Protein AF-A0A6D1NZZ7-F1 (afdb_monomer_lite)

pLDDT: mean 73.61, std 19.75, range [27.73, 93.94]

Structure (mmCIF, N/CA/C/O backbone):
data_AF-A0A6D1NZZ7-F1
#
_entry.id   AF-A0A6D1NZZ7-F1
#
loop_
_atom_site.group_PDB
_atom_site.id
_atom_site.type_symbol
_atom_site.label_atom_id
_atom_site.label_alt_id
_atom_site.label_comp_id
_atom_site.label_asym_id
_atom_site.label_entity_id
_atom_site.label_seq_id
_atom_site.pdbx_PDB_ins_code
_atom_site.Cartn_x
_atom_site.Cartn_y
_atom_site.Cartn_z
_atom_site.occupancy
_atom_site.B_iso_or_equiv
_atom_site.auth_seq_id
_atom_site.auth_comp_id
_atom_site.auth_asym_id
_atom_site.auth_atom_id
_atom_site.pdbx_PDB_model_num
ATOM 1 N N . MET A 1 1 ? 11.205 -19.029 -28.450 1.00 70.88 1 MET A N 1
ATOM 2 C CA . MET A 1 1 ? 10.390 -18.028 -29.167 1.00 70.88 1 MET A CA 1
ATOM 3 C C . MET A 1 1 ? 11.011 -16.674 -28.876 1.00 70.88 1 MET A C 1
ATOM 5 O O . MET A 1 1 ? 11.139 -16.350 -27.703 1.00 70.88 1 MET A O 1
ATOM 9 N N . PHE A 1 2 ? 11.489 -15.968 -29.900 1.00 83.75 2 PHE A N 1
ATOM 10 C CA . PHE A 1 2 ? 12.107 -14.643 -29.768 1.00 83.75 2 PHE A CA 1
ATOM 11 C C . PHE A 1 2 ? 11.175 -13.593 -30.372 1.00 83.75 2 PHE A C 1
ATOM 13 O O . PHE A 1 2 ? 10.418 -13.896 -31.293 1.00 83.75 2 PHE A O 1
ATOM 20 N N . THR A 1 3 ? 11.223 -12.374 -29.847 1.00 88.75 3 THR A N 1
ATOM 21 C CA . THR A 1 3 ? 10.450 -11.235 -30.348 1.00 88.75 3 THR A CA 1
ATOM 22 C C . THR A 1 3 ? 11.352 -10.012 -30.299 1.00 88.75 3 THR A C 1
ATOM 24 O O . THR A 1 3 ? 11.994 -9.773 -29.278 1.00 88.75 3 THR A O 1
ATOM 27 N N . ALA A 1 4 ? 11.414 -9.268 -31.399 1.00 85.62 4 ALA A N 1
ATOM 28 C CA . ALA A 1 4 ? 12.097 -7.986 -31.482 1.00 85.62 4 ALA A CA 1
ATOM 29 C C . ALA A 1 4 ? 11.050 -6.901 -31.744 1.00 85.62 4 ALA A C 1
ATOM 31 O O . ALA A 1 4 ? 10.157 -7.092 -32.569 1.00 85.62 4 ALA A O 1
ATOM 32 N N . THR A 1 5 ? 11.154 -5.783 -31.032 1.00 88.06 5 THR A N 1
ATOM 33 C CA . THR A 1 5 ? 10.225 -4.656 -31.144 1.00 88.06 5 THR A CA 1
ATOM 34 C C . THR A 1 5 ? 11.041 -3.380 -31.290 1.00 88.06 5 THR A C 1
ATOM 36 O O . THR A 1 5 ? 11.966 -3.164 -30.509 1.00 88.06 5 THR A O 1
ATOM 39 N N . GLN A 1 6 ? 10.694 -2.537 -32.261 1.00 88.62 6 GLN A N 1
ATOM 40 C CA . GLN A 1 6 ? 11.269 -1.205 -32.436 1.00 88.62 6 GLN A CA 1
ATOM 41 C C . GLN A 1 6 ? 10.145 -0.173 -32.369 1.00 88.62 6 GLN A C 1
ATOM 43 O O . GLN A 1 6 ? 9.115 -0.326 -33.023 1.00 88.62 6 GLN A O 1
ATOM 48 N N . SER A 1 7 ? 10.357 0.871 -31.571 1.00 86.75 7 SER A N 1
ATOM 49 C CA . SER A 1 7 ? 9.460 2.022 -31.472 1.00 86.75 7 SER A CA 1
ATOM 50 C C . SER A 1 7 ? 10.151 3.225 -32.101 1.00 86.75 7 SER A C 1
ATOM 52 O O . SER A 1 7 ? 11.270 3.550 -31.716 1.00 86.75 7 SER A O 1
ATOM 54 N N . VAL A 1 8 ? 9.492 3.883 -33.055 1.00 83.81 8 VAL A N 1
ATOM 55 C CA . VAL A 1 8 ? 10.012 5.081 -33.729 1.00 83.81 8 VAL A CA 1
ATOM 56 C C . VAL A 1 8 ? 9.043 6.234 -33.500 1.00 83.81 8 VAL A C 1
ATOM 58 O O . VAL A 1 8 ? 7.838 6.096 -33.721 1.00 83.81 8 VAL A O 1
ATOM 61 N N . LEU A 1 9 ? 9.565 7.375 -33.047 1.00 83.00 9 LEU A N 1
ATOM 62 C CA . LEU A 1 9 ? 8.777 8.587 -32.857 1.00 83.00 9 LEU A CA 1
ATOM 63 C C . LEU A 1 9 ? 8.432 9.193 -34.222 1.00 83.00 9 LEU A C 1
ATOM 65 O O . LEU A 1 9 ? 9.269 9.816 -34.867 1.00 83.00 9 LEU A O 1
ATOM 69 N N . VAL A 1 10 ? 7.188 9.012 -34.664 1.00 83.94 10 VAL A N 1
ATOM 70 C CA . VAL A 1 10 ? 6.721 9.542 -35.958 1.00 83.94 10 VAL A CA 1
ATOM 71 C C . VAL A 1 10 ? 6.396 11.034 -35.857 1.00 83.94 10 VAL A C 1
ATOM 73 O O . VAL A 1 10 ? 6.684 11.804 -36.770 1.00 83.94 10 VAL A O 1
ATOM 76 N N . GLN A 1 11 ? 5.797 11.462 -34.742 1.00 85.12 11 GLN A N 1
ATOM 77 C CA . GLN A 1 11 ? 5.450 12.858 -34.477 1.00 85.12 11 GLN A CA 1
ATOM 78 C C . GLN A 1 11 ? 5.605 13.161 -32.986 1.00 85.12 11 GLN A C 1
ATOM 80 O O . GLN A 1 11 ? 5.063 12.439 -32.155 1.00 85.12 11 GLN A O 1
ATOM 85 N N . LYS A 1 12 ? 6.295 14.262 -32.656 1.00 85.12 12 LYS A N 1
ATOM 86 C CA . LYS A 1 12 ? 6.552 14.689 -31.267 1.00 85.12 12 LYS A CA 1
ATOM 87 C C . LYS A 1 12 ? 5.275 15.054 -30.490 1.00 85.12 12 LYS A C 1
ATOM 89 O O . LYS A 1 12 ? 5.218 14.893 -29.278 1.00 85.12 12 LYS A O 1
ATOM 94 N N . GLY A 1 13 ? 4.228 15.529 -31.169 1.00 88.38 13 GLY A N 1
ATOM 95 C CA . GLY A 1 13 ? 2.933 15.821 -30.543 1.00 88.38 13 GLY A CA 1
ATOM 96 C C . GLY A 1 13 ? 3.043 16.746 -29.321 1.00 88.38 13 GLY A C 1
ATOM 97 O O . GLY A 1 13 ? 3.575 17.849 -29.417 1.00 88.38 13 GLY A O 1
ATOM 98 N N . TRP A 1 14 ? 2.533 16.292 -28.172 1.00 82.38 14 TRP A N 1
ATOM 99 C CA . TRP A 1 14 ? 2.512 17.048 -26.913 1.00 82.38 14 TRP A CA 1
ATOM 100 C C . TRP A 1 14 ? 3.901 17.261 -26.290 1.00 82.38 14 TRP A C 1
ATOM 102 O O . TRP A 1 14 ? 4.057 18.184 -25.494 1.00 82.38 14 TRP A O 1
ATOM 112 N N . GLU A 1 15 ? 4.917 16.478 -26.675 1.00 79.38 15 GLU A N 1
ATOM 113 C CA . GLU A 1 15 ? 6.293 16.637 -26.176 1.00 79.38 15 GLU A CA 1
ATOM 114 C C . GLU A 1 15 ? 6.906 17.989 -26.576 1.00 79.38 15 GLU A C 1
ATOM 116 O O . GLU A 1 15 ? 7.825 18.475 -25.920 1.00 79.38 15 GLU A O 1
ATOM 121 N N . VAL A 1 16 ? 6.358 18.643 -27.609 1.00 82.94 16 VAL A N 1
ATOM 122 C CA . VAL A 1 16 ? 6.748 20.001 -28.028 1.00 82.94 16 VAL A CA 1
ATOM 123 C C . VAL A 1 16 ? 6.433 21.044 -26.949 1.00 82.94 16 VAL A C 1
ATOM 125 O O . VAL A 1 16 ? 7.121 22.053 -26.859 1.00 82.94 16 VAL A O 1
ATOM 128 N N . LEU A 1 17 ? 5.426 20.802 -26.104 1.00 80.56 17 LEU A N 1
ATOM 129 C CA . LEU A 1 17 ? 5.013 21.734 -25.048 1.00 80.56 17 LEU A CA 1
ATOM 130 C C . LEU A 1 17 ? 5.891 21.643 -23.786 1.00 80.56 17 LEU A C 1
ATOM 132 O O . LEU A 1 17 ? 5.727 22.453 -22.879 1.00 80.56 17 LEU A O 1
ATOM 136 N N . GLY A 1 18 ? 6.776 20.642 -23.696 1.00 67.31 18 GLY A N 1
ATOM 137 C CA . GLY A 1 18 ? 7.517 20.307 -22.475 1.00 67.31 18 GLY A CA 1
ATOM 138 C C . GLY A 1 18 ? 8.978 20.766 -22.420 1.00 67.31 18 GLY A C 1
ATOM 139 O O . GLY A 1 18 ? 9.631 20.490 -21.418 1.00 67.31 18 GLY A O 1
ATOM 140 N N . LYS A 1 19 ? 9.513 21.429 -23.457 1.00 58.03 19 LYS A N 1
ATOM 141 C CA . LYS A 1 19 ? 10.945 21.780 -23.552 1.00 58.03 19 LYS A CA 1
ATOM 142 C C . LYS A 1 19 ? 11.158 23.285 -23.796 1.00 58.03 19 LYS A C 1
ATOM 144 O O . LYS A 1 19 ? 11.391 23.689 -24.927 1.00 58.03 19 LYS A O 1
ATOM 149 N N . ASP A 1 20 ? 11.128 24.084 -22.725 1.00 51.47 20 ASP A N 1
ATOM 150 C CA . ASP A 1 20 ? 11.544 25.507 -22.704 1.00 51.47 20 ASP A CA 1
ATOM 151 C C . ASP A 1 20 ? 12.853 25.735 -21.907 1.00 51.47 20 ASP A C 1
ATOM 153 O O . ASP A 1 20 ? 13.186 26.853 -21.520 1.00 51.47 20 ASP A O 1
ATOM 157 N N . THR A 1 21 ? 13.635 24.683 -21.652 1.00 46.50 21 THR A N 1
ATOM 158 C CA . THR A 1 21 ? 15.012 24.813 -21.150 1.00 46.50 21 THR A CA 1
ATOM 159 C C . THR A 1 21 ? 15.994 24.487 -22.266 1.00 46.50 21 THR A C 1
ATOM 161 O O . THR A 1 21 ? 16.072 23.350 -22.725 1.00 46.50 21 THR A O 1
ATOM 164 N N . GLU A 1 22 ? 16.756 25.499 -22.688 1.00 50.25 22 GLU A N 1
ATOM 165 C CA . GLU A 1 22 ? 17.742 25.475 -23.782 1.00 50.25 22 GLU A CA 1
ATOM 166 C C . GLU A 1 22 ? 18.934 24.505 -23.576 1.00 50.25 22 GLU A C 1
ATOM 168 O O . GLU A 1 22 ? 19.873 24.514 -24.367 1.00 50.25 22 GLU A O 1
ATOM 173 N N . GLU A 1 23 ? 18.914 23.635 -22.561 1.00 47.91 23 GLU A N 1
ATOM 174 C CA . GLU A 1 23 ? 20.018 22.714 -22.244 1.00 47.91 23 GLU A CA 1
ATOM 175 C C . GLU A 1 23 ? 19.876 21.301 -22.849 1.00 47.91 23 GLU A C 1
ATOM 177 O O . GLU A 1 23 ? 20.861 20.568 -22.890 1.00 47.91 23 GLU A O 1
ATOM 182 N N . ASP A 1 24 ? 18.717 20.927 -23.409 1.00 47.25 24 ASP A N 1
ATOM 183 C CA . ASP A 1 24 ? 18.484 19.561 -23.931 1.00 47.25 24 ASP A CA 1
ATOM 184 C C . ASP A 1 24 ? 18.661 19.403 -25.456 1.00 47.25 24 ASP A C 1
ATOM 186 O O . ASP A 1 24 ? 18.505 18.308 -25.999 1.00 47.25 24 ASP A O 1
ATOM 190 N N . ASN A 1 25 ? 19.039 20.461 -26.181 1.00 40.72 25 ASN A N 1
ATOM 191 C CA . ASN A 1 25 ? 19.267 20.402 -27.636 1.00 40.72 25 ASN A CA 1
ATOM 192 C C . ASN A 1 25 ? 20.626 19.793 -28.044 1.00 40.72 25 ASN A C 1
ATOM 194 O O . ASN A 1 25 ? 21.061 19.975 -29.179 1.00 40.72 25 ASN A O 1
ATOM 198 N N . ALA A 1 26 ? 21.311 19.077 -27.146 1.00 42.16 26 ALA A N 1
ATOM 199 C CA . ALA A 1 26 ? 22.631 18.500 -27.423 1.00 42.16 26 ALA A CA 1
ATOM 200 C C . ALA A 1 26 ? 22.731 16.972 -27.243 1.00 42.16 26 ALA A C 1
ATOM 202 O O . ALA A 1 26 ? 23.833 16.441 -27.371 1.00 42.16 26 ALA A O 1
ATOM 203 N N . GLN A 1 27 ? 21.637 16.248 -26.959 1.00 41.59 27 GLN A N 1
ATOM 204 C CA . GLN A 1 27 ? 21.702 14.785 -26.755 1.00 41.59 27 GLN A CA 1
ATOM 205 C C . GLN A 1 27 ? 20.649 13.939 -27.493 1.00 41.59 27 GLN A C 1
ATOM 207 O O . GLN A 1 27 ? 20.697 12.720 -27.379 1.00 41.59 27 GLN A O 1
ATOM 212 N N . ASP A 1 28 ? 19.784 14.529 -28.324 1.00 41.38 28 ASP A N 1
ATOM 213 C CA . ASP A 1 28 ? 18.804 13.774 -29.130 1.00 41.38 28 ASP A CA 1
ATOM 214 C C . ASP A 1 28 ? 19.314 13.433 -30.554 1.00 41.38 28 ASP A C 1
ATOM 216 O O . ASP A 1 28 ? 18.525 13.198 -31.467 1.00 41.38 28 ASP A O 1
ATOM 220 N N . GLU A 1 29 ? 20.632 13.363 -30.766 1.00 43.22 29 GLU A N 1
ATOM 221 C CA . GLU A 1 29 ? 21.190 12.529 -31.841 1.00 43.22 29 GLU A CA 1
ATOM 222 C C . GLU A 1 29 ? 21.491 11.142 -31.260 1.00 43.22 29 GLU A C 1
ATOM 224 O O . GLU A 1 29 ? 22.644 10.731 -31.111 1.00 43.22 29 GLU A O 1
ATOM 229 N N . GLU A 1 30 ? 20.433 10.402 -30.908 1.00 45.22 30 GLU A N 1
ATOM 230 C CA . GLU A 1 30 ? 20.543 8.948 -30.830 1.00 45.22 30 GLU A CA 1
ATOM 231 C C . GLU A 1 30 ? 20.957 8.472 -32.220 1.00 45.22 30 GLU A C 1
ATOM 233 O O . GLU A 1 30 ? 20.168 8.429 -33.167 1.00 45.22 30 GLU A O 1
ATOM 238 N N . VAL A 1 31 ? 22.243 8.165 -32.349 1.00 42.50 31 VAL A N 1
ATOM 239 C CA . VAL A 1 31 ? 22.806 7.529 -33.525 1.00 42.50 31 VAL A CA 1
ATOM 240 C C . VAL A 1 31 ? 21.980 6.269 -33.783 1.00 42.50 31 VAL A C 1
ATOM 242 O O . VAL A 1 31 ? 22.109 5.280 -33.056 1.00 42.50 31 VAL A O 1
ATOM 245 N N . GLN A 1 32 ? 21.130 6.299 -34.816 1.00 48.41 32 GLN A N 1
ATOM 246 C CA . GLN A 1 32 ? 20.495 5.118 -35.398 1.00 48.41 32 GLN A CA 1
ATOM 247 C C . GLN A 1 32 ? 21.599 4.212 -35.964 1.00 48.41 32 GLN A C 1
ATOM 249 O O . GLN A 1 32 ? 21.871 4.173 -37.157 1.00 48.41 32 GLN A O 1
ATOM 254 N N . THR A 1 33 ? 22.298 3.510 -35.077 1.00 46.88 33 THR A N 1
ATOM 255 C CA . THR A 1 33 ? 23.263 2.454 -35.409 1.00 46.88 33 THR A CA 1
ATOM 256 C C . THR A 1 33 ? 22.589 1.084 -35.490 1.00 46.88 33 THR A C 1
ATOM 258 O O . THR A 1 33 ? 23.259 0.076 -35.697 1.00 46.88 33 THR A O 1
ATOM 261 N N . GLY A 1 34 ? 21.265 1.031 -35.322 1.00 62.47 34 GLY A N 1
ATOM 262 C CA . GLY A 1 34 ? 20.473 -0.189 -35.391 1.00 62.47 34 GLY A CA 1
ATOM 263 C C . GLY A 1 34 ? 19.816 -0.376 -36.755 1.00 62.47 34 GLY A C 1
ATOM 264 O O . GLY A 1 34 ? 19.334 0.577 -37.358 1.00 62.47 34 GLY A O 1
ATOM 265 N N . PHE A 1 35 ? 19.776 -1.626 -37.210 1.00 74.94 35 PHE A N 1
ATOM 266 C CA . PHE A 1 35 ? 18.963 -2.066 -38.340 1.00 74.94 35 PHE A CA 1
ATOM 267 C C . PHE A 1 35 ? 17.481 -1.710 -38.106 1.00 74.94 35 PHE A C 1
ATOM 269 O O . PHE A 1 35 ? 16.934 -1.997 -37.040 1.00 74.94 35 PHE A O 1
ATOM 276 N N . ASP A 1 36 ? 16.845 -1.081 -39.095 1.00 82.50 36 ASP A N 1
ATOM 277 C CA . ASP A 1 36 ? 15.440 -0.675 -39.042 1.00 82.50 36 ASP A CA 1
ATOM 278 C C . ASP A 1 36 ? 14.521 -1.883 -39.284 1.00 82.50 36 ASP A C 1
ATOM 280 O O . ASP A 1 36 ? 14.430 -2.415 -40.393 1.00 82.50 36 ASP A O 1
ATOM 284 N N . LEU A 1 37 ? 13.826 -2.319 -38.232 1.00 84.94 37 LEU A N 1
ATOM 285 C CA . LEU A 1 37 ? 12.904 -3.453 -38.265 1.00 84.94 37 LEU A CA 1
ATOM 286 C C . LEU A 1 37 ? 11.670 -3.181 -39.132 1.00 84.94 37 LEU A C 1
ATOM 288 O O . LEU A 1 37 ? 10.998 -4.138 -39.516 1.00 84.94 37 LEU A O 1
ATOM 292 N N . SER A 1 38 ? 11.361 -1.921 -39.462 1.00 83.56 38 SER A N 1
ATOM 293 C CA . SER A 1 38 ? 10.223 -1.589 -40.331 1.00 83.56 38 SER A CA 1
ATOM 294 C C . SER A 1 38 ? 10.414 -2.039 -41.785 1.00 83.56 38 SER A C 1
ATOM 296 O O . SER A 1 38 ? 9.435 -2.154 -42.522 1.00 83.56 38 SER A O 1
ATOM 298 N N . MET A 1 39 ? 11.653 -2.340 -42.191 1.00 85.38 39 MET A N 1
ATOM 299 C CA . MET A 1 39 ? 11.977 -2.833 -43.534 1.00 85.38 39 MET A CA 1
ATOM 300 C C . MET A 1 39 ? 11.717 -4.336 -43.715 1.00 85.38 39 MET A C 1
ATOM 302 O O . MET A 1 39 ? 11.737 -4.811 -44.849 1.00 85.38 39 MET A O 1
ATOM 306 N N . LEU A 1 40 ? 11.482 -5.079 -42.628 1.00 87.50 40 LEU A N 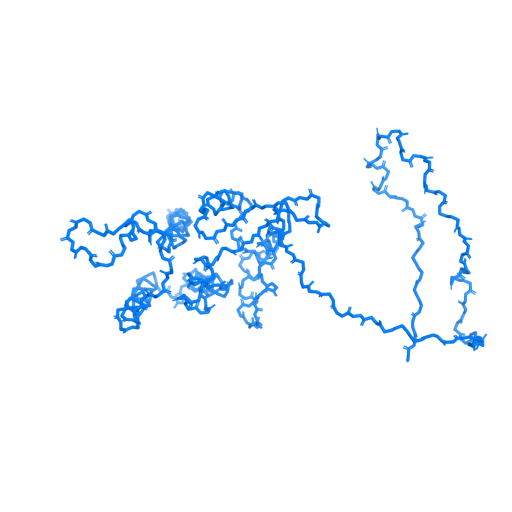1
ATOM 307 C CA . LEU A 1 40 ? 11.272 -6.527 -42.669 1.00 87.50 40 LEU A CA 1
ATOM 308 C C . LEU A 1 40 ? 9.843 -6.892 -43.077 1.00 87.50 40 LEU A C 1
ATOM 310 O O . LEU A 1 40 ? 8.868 -6.239 -42.692 1.00 87.50 40 LEU A O 1
ATOM 314 N N . GLN A 1 41 ? 9.714 -7.996 -43.804 1.00 87.94 41 GLN A N 1
ATOM 315 C CA . GLN A 1 41 ? 8.444 -8.573 -44.224 1.00 87.94 41 GLN A CA 1
ATOM 316 C C . GLN A 1 41 ? 8.204 -9.945 -43.586 1.00 87.94 41 GLN A C 1
ATOM 318 O O . GLN A 1 41 ? 9.098 -10.626 -43.081 1.00 87.94 41 GLN A O 1
ATOM 323 N N . VAL A 1 42 ? 6.936 -10.362 -43.581 1.00 87.62 42 VAL A N 1
ATOM 324 C CA . VAL A 1 42 ? 6.565 -11.699 -43.112 1.00 87.62 42 VAL A CA 1
ATOM 325 C C . VAL A 1 42 ? 7.197 -12.735 -44.045 1.00 87.62 42 VAL A C 1
ATOM 327 O O . VAL A 1 42 ? 6.955 -12.697 -45.249 1.00 87.62 42 VAL A O 1
ATOM 330 N N . ASN A 1 43 ? 7.916 -13.698 -43.459 1.00 90.06 43 ASN A N 1
ATOM 331 C CA . ASN A 1 43 ? 8.717 -14.735 -44.128 1.00 90.06 43 ASN A CA 1
ATOM 332 C C . ASN A 1 43 ? 10.096 -14.290 -44.641 1.00 90.06 43 ASN A C 1
ATOM 334 O O . ASN A 1 43 ? 10.673 -14.997 -45.462 1.00 90.06 43 ASN A O 1
ATOM 338 N N . ASP A 1 44 ? 10.644 -13.179 -44.147 1.00 88.81 44 ASP A N 1
ATOM 339 C CA . ASP A 1 44 ? 12.069 -12.907 -44.344 1.00 88.81 44 ASP A CA 1
ATOM 340 C C . ASP A 1 44 ? 12.927 -13.973 -43.645 1.00 88.81 44 ASP A C 1
ATOM 342 O O . ASP A 1 44 ? 12.710 -14.316 -42.476 1.00 88.81 44 ASP A O 1
ATOM 346 N N . ASP A 1 45 ? 13.918 -14.492 -44.370 1.00 88.00 45 ASP A N 1
ATOM 347 C CA . ASP A 1 45 ? 14.880 -15.461 -43.857 1.00 88.00 45 ASP A CA 1
ATOM 348 C C . ASP A 1 45 ? 16.034 -14.750 -43.137 1.00 88.00 45 ASP A C 1
ATOM 350 O O . ASP A 1 45 ? 16.617 -13.788 -43.638 1.00 88.00 45 ASP A O 1
ATOM 354 N N . GLY A 1 46 ? 16.412 -15.261 -41.965 1.00 84.75 46 GLY A N 1
ATOM 355 C CA . GLY A 1 46 ? 17.532 -14.748 -41.180 1.00 84.75 46 GLY A CA 1
ATOM 356 C C . GLY A 1 46 ? 18.379 -15.874 -40.599 1.00 84.75 46 GLY A C 1
ATOM 357 O O . GLY A 1 46 ? 17.873 -16.945 -40.262 1.00 84.75 46 GLY A O 1
ATOM 358 N N . VAL A 1 47 ? 19.682 -15.629 -40.455 1.00 88.88 47 VAL A N 1
ATOM 359 C CA . VAL A 1 47 ? 20.615 -16.564 -39.814 1.00 88.88 47 VAL A CA 1
ATOM 360 C C . VAL A 1 47 ? 20.975 -16.034 -38.429 1.00 88.88 47 VAL A C 1
ATOM 362 O O . VAL A 1 47 ? 21.406 -14.896 -38.278 1.00 88.88 47 VAL A O 1
ATOM 365 N N . CYS A 1 48 ? 20.807 -16.864 -37.399 1.00 89.00 48 CYS A N 1
ATOM 366 C CA . CYS A 1 48 ? 21.292 -16.548 -36.058 1.00 89.00 48 CYS A CA 1
ATOM 367 C C . CYS A 1 48 ? 22.814 -16.748 -36.019 1.00 89.00 48 CYS A C 1
ATOM 369 O O . CYS A 1 48 ? 23.290 -17.878 -35.935 1.00 89.00 48 CYS A O 1
ATOM 371 N N . GLU A 1 49 ? 23.571 -15.655 -36.113 1.00 92.25 49 GLU A N 1
ATOM 372 C CA . GLU A 1 49 ? 25.041 -15.696 -36.127 1.00 92.25 49 GLU A CA 1
ATOM 373 C C . GLU A 1 49 ? 25.639 -16.040 -34.758 1.00 92.25 49 GLU A C 1
ATOM 375 O O . GLU A 1 49 ? 26.674 -16.698 -34.666 1.00 92.25 49 GLU A O 1
ATOM 380 N N . SER A 1 50 ? 24.994 -15.599 -33.676 1.00 90.31 50 SER A N 1
ATOM 381 C CA . SER A 1 50 ? 25.445 -15.871 -32.315 1.00 90.31 50 SER A CA 1
ATOM 382 C C . SER A 1 50 ? 24.283 -15.891 -31.327 1.00 90.31 50 SER A C 1
ATOM 384 O O . SER A 1 50 ? 23.253 -15.246 -31.524 1.00 90.31 50 SER A O 1
ATOM 386 N N . ALA A 1 51 ? 24.467 -16.634 -30.239 1.00 88.94 51 ALA A N 1
ATOM 387 C CA . ALA A 1 51 ? 23.567 -16.640 -29.099 1.00 88.94 51 ALA A CA 1
ATOM 388 C C . ALA A 1 51 ? 24.400 -16.576 -27.817 1.00 88.94 51 ALA A C 1
ATOM 390 O O . ALA A 1 51 ? 25.325 -17.369 -27.628 1.00 88.94 51 ALA A O 1
ATOM 391 N N . SER A 1 52 ? 24.070 -15.638 -26.934 1.00 89.19 52 SER A N 1
ATOM 392 C CA . SER A 1 52 ? 24.659 -15.532 -25.601 1.00 89.19 52 SER A CA 1
ATOM 393 C C . SER A 1 52 ? 23.632 -15.905 -24.534 1.00 89.19 52 SER A C 1
ATOM 395 O O . SER A 1 52 ? 22.422 -15.753 -24.713 1.00 89.19 52 SER A O 1
ATOM 397 N N . ILE A 1 53 ? 24.119 -16.428 -23.408 1.00 87.69 53 ILE A N 1
ATOM 398 C CA . ILE A 1 53 ? 23.293 -16.737 -22.240 1.00 87.69 53 ILE A CA 1
ATOM 399 C C . ILE A 1 53 ? 23.722 -15.809 -21.111 1.00 87.69 53 ILE A C 1
ATOM 401 O O . ILE A 1 53 ? 24.719 -16.062 -20.432 1.00 87.69 53 ILE A O 1
ATOM 405 N N . ASP A 1 54 ? 22.931 -14.766 -20.884 1.00 87.94 54 ASP A N 1
ATOM 406 C CA . ASP A 1 54 ? 23.128 -13.858 -19.760 1.00 87.94 54 ASP A CA 1
ATOM 407 C C . ASP A 1 54 ? 22.397 -14.370 -18.521 1.00 87.94 54 ASP A C 1
ATOM 409 O O . ASP A 1 54 ? 21.165 -14.376 -18.437 1.00 87.94 54 ASP A O 1
ATOM 413 N N . LYS A 1 55 ? 23.166 -14.767 -17.505 1.00 84.94 55 LYS A N 1
ATOM 414 C CA . LYS A 1 55 ? 22.617 -15.088 -16.185 1.00 84.94 55 LYS A CA 1
ATOM 415 C C . LYS A 1 55 ? 22.346 -13.792 -15.427 1.00 84.94 55 LYS A C 1
ATOM 417 O O . LYS A 1 55 ? 23.258 -13.196 -14.860 1.00 84.94 55 LYS A O 1
ATOM 422 N N . LYS A 1 56 ? 21.084 -13.365 -15.397 1.00 85.88 56 LYS A N 1
ATOM 423 C CA . LYS A 1 56 ? 20.640 -12.218 -14.593 1.00 85.88 56 LYS A CA 1
ATOM 424 C C . LYS A 1 56 ? 20.241 -12.680 -13.192 1.00 85.88 56 LYS A C 1
ATOM 426 O O . LYS A 1 56 ? 19.503 -13.650 -13.041 1.00 85.88 56 LYS A O 1
ATOM 431 N N . ALA A 1 57 ? 20.727 -11.981 -12.171 1.00 83.38 57 ALA A N 1
ATOM 432 C CA . ALA A 1 57 ? 20.286 -12.180 -10.796 1.00 83.38 57 ALA A CA 1
ATOM 433 C C . ALA A 1 57 ? 19.009 -11.371 -10.528 1.00 83.38 57 ALA A C 1
ATOM 435 O O . ALA A 1 57 ? 18.857 -10.255 -11.029 1.00 83.38 57 ALA A O 1
ATOM 436 N N . THR A 1 58 ? 18.100 -11.911 -9.716 1.00 84.44 58 THR A N 1
ATOM 437 C CA . THR A 1 58 ? 16.941 -11.158 -9.226 1.00 84.44 58 THR A CA 1
ATOM 438 C C . THR A 1 58 ? 17.410 -10.061 -8.281 1.00 84.44 58 THR A C 1
ATOM 440 O O . THR A 1 58 ? 18.146 -10.330 -7.331 1.00 84.44 58 THR A O 1
ATOM 443 N N . THR A 1 59 ? 16.966 -8.833 -8.508 1.00 79.19 59 THR A N 1
ATOM 444 C CA . THR A 1 59 ? 17.199 -7.729 -7.576 1.00 79.19 59 THR A CA 1
ATOM 445 C C . THR A 1 59 ? 16.104 -7.696 -6.512 1.00 79.19 59 THR A C 1
ATOM 447 O O . THR A 1 59 ? 14.944 -7.956 -6.844 1.00 79.19 59 THR A O 1
ATOM 450 N N . PRO A 1 60 ? 16.430 -7.346 -5.257 1.00 82.38 60 PRO A N 1
ATOM 451 C CA . PRO A 1 60 ? 15.414 -7.149 -4.232 1.00 82.38 60 PRO A CA 1
ATOM 452 C C . PRO A 1 60 ? 14.434 -6.028 -4.633 1.00 82.38 60 PRO A C 1
ATOM 454 O O . PRO A 1 60 ? 14.800 -5.148 -5.423 1.00 82.38 60 PRO A O 1
ATOM 457 N N . PRO A 1 61 ? 13.199 -6.035 -4.096 1.00 84.50 61 PRO A N 1
ATOM 458 C CA . PRO A 1 61 ? 12.247 -4.951 -4.307 1.00 84.50 61 PRO A CA 1
ATOM 459 C C . PRO A 1 61 ? 12.845 -3.598 -3.916 1.00 84.50 61 PRO A C 1
ATOM 461 O O . PRO A 1 61 ? 13.584 -3.494 -2.935 1.00 84.50 61 PRO A O 1
ATOM 464 N N . ARG A 1 62 ? 12.520 -2.554 -4.683 1.00 87.69 62 ARG A N 1
ATOM 465 C CA . ARG A 1 62 ? 12.936 -1.192 -4.340 1.00 87.69 62 ARG A CA 1
ATOM 466 C C . ARG A 1 62 ? 12.192 -0.712 -3.096 1.00 87.69 62 ARG A C 1
ATOM 468 O O . ARG A 1 62 ? 11.034 -1.067 -2.887 1.00 87.69 62 ARG A O 1
ATOM 475 N N . TYR A 1 63 ? 12.857 0.121 -2.304 1.00 90.69 63 TYR A N 1
ATOM 476 C CA . TYR A 1 63 ? 12.215 0.839 -1.212 1.00 90.69 63 TYR A CA 1
ATOM 477 C C . TYR A 1 63 ? 11.240 1.882 -1.752 1.00 90.69 63 TYR A C 1
ATOM 479 O O . TYR A 1 63 ? 11.369 2.349 -2.886 1.00 90.69 63 TYR A O 1
ATOM 487 N N . PHE A 1 64 ? 10.292 2.271 -0.903 1.00 89.06 64 PHE A N 1
ATOM 488 C CA . PHE A 1 64 ? 9.406 3.385 -1.189 1.00 89.06 64 PHE A CA 1
ATOM 489 C C . PHE A 1 64 ? 10.109 4.718 -0.910 1.00 89.06 64 PHE A C 1
ATOM 491 O O . PHE A 1 64 ? 10.713 4.916 0.137 1.00 89.06 64 PHE A O 1
ATOM 498 N N . THR A 1 65 ? 10.007 5.629 -1.860 1.00 92.12 65 THR A N 1
ATOM 499 C CA . THR A 1 65 ? 10.217 7.077 -1.734 1.00 92.12 65 THR A CA 1
ATOM 500 C C . THR A 1 65 ? 8.867 7.754 -1.499 1.00 92.12 65 THR A C 1
ATOM 502 O O . THR A 1 65 ? 7.832 7.095 -1.592 1.00 92.12 65 THR A O 1
ATOM 505 N N . ASP A 1 66 ? 8.844 9.058 -1.232 1.00 89.81 66 ASP A N 1
ATOM 506 C CA . ASP A 1 66 ? 7.578 9.785 -1.058 1.00 89.81 66 ASP A CA 1
ATOM 507 C C . ASP A 1 66 ? 6.696 9.691 -2.318 1.00 89.81 66 ASP A C 1
ATOM 509 O O . ASP A 1 66 ? 5.532 9.284 -2.254 1.00 89.81 66 ASP A O 1
ATOM 513 N N . SER A 1 67 ? 7.301 9.916 -3.490 1.00 90.00 67 SER A N 1
ATOM 514 C CA . SER A 1 67 ? 6.636 9.809 -4.794 1.00 90.00 67 SER A CA 1
ATOM 515 C C . SER A 1 67 ? 6.080 8.407 -5.075 1.00 90.00 67 SER A C 1
ATOM 517 O O . SER A 1 67 ? 4.927 8.243 -5.487 1.00 90.00 67 SER A O 1
ATOM 519 N N . THR A 1 68 ? 6.876 7.364 -4.827 1.00 88.62 68 THR A N 1
ATOM 520 C CA . THR A 1 68 ? 6.467 5.979 -5.104 1.00 88.62 68 THR A CA 1
ATOM 521 C C . THR A 1 68 ? 5.485 5.437 -4.068 1.00 88.62 68 THR A C 1
ATOM 523 O O . THR A 1 68 ? 4.625 4.633 -4.434 1.00 88.62 68 THR A O 1
ATOM 526 N N . LEU A 1 69 ? 5.551 5.898 -2.814 1.00 87.12 69 LEU A N 1
ATOM 527 C CA . LEU A 1 69 ? 4.571 5.576 -1.777 1.00 87.12 69 LEU A CA 1
ATOM 528 C C . LEU A 1 69 ? 3.217 6.212 -2.093 1.00 87.12 69 LEU A C 1
ATOM 530 O O . LEU A 1 69 ? 2.198 5.521 -2.064 1.00 87.12 69 LEU A O 1
ATOM 534 N N . LEU A 1 70 ? 3.201 7.487 -2.489 1.00 87.94 70 LEU A N 1
ATOM 535 C CA . LEU A 1 70 ? 1.983 8.164 -2.931 1.00 87.94 70 LEU A CA 1
ATOM 536 C C . LEU A 1 70 ? 1.362 7.451 -4.143 1.00 87.94 70 LEU A C 1
ATOM 538 O O . LEU A 1 70 ? 0.168 7.149 -4.150 1.00 87.94 70 LEU A O 1
ATOM 542 N N . ALA A 1 71 ? 2.183 7.082 -5.131 1.00 87.31 71 ALA A N 1
ATOM 543 C CA . ALA A 1 71 ? 1.731 6.321 -6.294 1.00 87.31 71 ALA A CA 1
ATOM 544 C C . ALA A 1 71 ? 1.234 4.903 -5.946 1.00 87.31 71 ALA A C 1
ATOM 546 O O . ALA A 1 71 ? 0.432 4.333 -6.697 1.00 87.31 71 ALA A O 1
ATOM 547 N N . ALA A 1 72 ? 1.721 4.309 -4.852 1.00 86.62 72 ALA A N 1
ATOM 548 C CA . ALA A 1 72 ? 1.214 3.046 -4.323 1.00 86.62 72 ALA A CA 1
ATOM 549 C C . ALA A 1 72 ? -0.139 3.237 -3.622 1.00 86.62 72 ALA A C 1
ATOM 551 O O . ALA A 1 72 ? -1.033 2.421 -3.830 1.00 86.62 72 ALA A O 1
ATOM 552 N N . MET A 1 73 ? -0.331 4.337 -2.884 1.00 86.00 73 MET A N 1
ATOM 553 C CA . MET A 1 73 ? -1.620 4.683 -2.269 1.00 86.00 73 MET A CA 1
ATOM 554 C C . MET A 1 73 ? -2.716 4.913 -3.317 1.00 86.00 73 MET A C 1
ATOM 556 O O . MET A 1 73 ? -3.835 4.429 -3.150 1.00 86.00 73 MET A O 1
ATOM 560 N N . THR A 1 74 ? -2.402 5.585 -4.428 1.00 86.88 74 THR A N 1
ATOM 561 C CA . THR A 1 74 ? -3.360 5.775 -5.533 1.00 86.88 74 THR A CA 1
ATOM 562 C C . THR A 1 74 ? -3.721 4.456 -6.222 1.00 86.88 74 THR A C 1
ATOM 564 O O . THR A 1 74 ? -4.818 4.310 -6.738 1.00 86.88 74 THR A O 1
ATOM 567 N N . ARG A 1 75 ? -2.822 3.464 -6.208 1.00 85.75 75 ARG A N 1
ATOM 568 C CA . ARG A 1 75 ? -3.013 2.155 -6.860 1.00 85.75 75 ARG A CA 1
ATOM 569 C C . ARG A 1 75 ? -3.125 1.020 -5.840 1.00 85.75 75 ARG A C 1
ATOM 571 O O . ARG A 1 75 ? -2.627 -0.081 -6.085 1.00 85.75 75 ARG A O 1
ATOM 578 N N . ALA A 1 76 ? -3.761 1.292 -4.701 1.00 86.88 76 ALA A N 1
ATOM 579 C CA . ALA A 1 76 ? -3.845 0.375 -3.566 1.00 86.88 76 ALA A CA 1
ATOM 580 C C . ALA A 1 76 ? -4.495 -0.972 -3.932 1.00 86.88 76 ALA A C 1
ATOM 582 O O . ALA A 1 76 ? -4.062 -2.015 -3.441 1.00 86.88 76 ALA A O 1
ATOM 583 N N . ALA A 1 77 ? -5.461 -0.971 -4.857 1.00 86.44 77 ALA A N 1
ATOM 584 C CA . ALA A 1 77 ? -6.124 -2.169 -5.373 1.00 86.44 77 ALA A CA 1
ATOM 585 C C . ALA A 1 77 ? -5.144 -3.228 -5.919 1.00 86.44 77 ALA A C 1
ATOM 587 O O . ALA A 1 77 ? -5.375 -4.427 -5.757 1.00 86.44 77 ALA A O 1
ATOM 588 N N . LYS A 1 78 ? -3.992 -2.819 -6.476 1.00 87.19 78 LYS A N 1
ATOM 589 C CA . LYS A 1 78 ? -2.963 -3.753 -6.976 1.00 87.19 78 LYS A CA 1
ATOM 590 C C . LYS A 1 78 ? -2.327 -4.612 -5.881 1.00 87.19 78 LYS A C 1
ATOM 592 O O . LYS A 1 78 ? -1.738 -5.640 -6.196 1.00 87.19 78 LYS A O 1
ATOM 597 N N . PHE A 1 79 ? -2.429 -4.184 -4.625 1.00 84.00 79 PHE A N 1
ATOM 598 C CA . PHE A 1 79 ? -1.878 -4.881 -3.464 1.00 84.00 79 PHE A CA 1
ATOM 599 C C . PHE A 1 79 ? -2.921 -5.753 -2.743 1.00 84.00 79 PHE A C 1
ATOM 601 O O . PHE A 1 79 ? -2.616 -6.321 -1.696 1.00 84.00 79 PHE A O 1
ATOM 608 N N . ILE A 1 80 ? -4.143 -5.854 -3.281 1.00 85.88 80 ILE A N 1
ATOM 609 C CA . ILE A 1 80 ? -5.175 -6.778 -2.799 1.00 85.88 80 ILE A CA 1
ATOM 610 C C . ILE A 1 80 ? -5.051 -8.085 -3.576 1.00 85.88 80 ILE A C 1
ATOM 612 O O . ILE A 1 80 ? -5.199 -8.095 -4.797 1.00 85.88 80 ILE A O 1
ATOM 616 N N . ASP A 1 81 ? -4.802 -9.185 -2.869 1.00 87.62 81 ASP A N 1
ATOM 617 C CA . ASP A 1 81 ? -4.658 -10.516 -3.472 1.00 87.62 81 ASP A CA 1
ATOM 618 C C . ASP A 1 81 ? -6.002 -11.073 -3.973 1.00 87.62 81 ASP A C 1
ATOM 620 O O . ASP A 1 81 ? -6.069 -11.670 -5.045 1.00 87.62 81 ASP A O 1
ATOM 624 N N . ASP A 1 82 ? -7.070 -10.844 -3.206 1.00 88.00 82 ASP A N 1
ATOM 625 C CA . ASP A 1 82 ? -8.421 -11.313 -3.505 1.00 88.00 82 ASP A CA 1
ATOM 626 C C . ASP A 1 82 ? -9.047 -10.500 -4.661 1.00 88.00 82 ASP A C 1
ATOM 628 O O . ASP A 1 82 ? -9.152 -9.270 -4.566 1.00 88.00 82 ASP A O 1
ATOM 632 N N . PRO A 1 83 ? -9.455 -11.149 -5.767 1.00 89.50 83 PRO A N 1
ATOM 633 C CA . PRO A 1 83 ? -9.999 -10.459 -6.931 1.00 89.50 83 PRO A CA 1
ATOM 634 C C . PRO A 1 83 ? -11.349 -9.781 -6.668 1.00 89.50 83 PRO A C 1
ATOM 636 O O . PRO A 1 83 ? -11.630 -8.762 -7.303 1.00 89.50 83 PRO A O 1
ATOM 639 N N . ASP A 1 84 ? -12.172 -10.300 -5.758 1.00 87.69 84 ASP A N 1
ATOM 640 C CA . ASP A 1 84 ? -13.495 -9.744 -5.469 1.00 87.69 84 ASP A CA 1
ATOM 641 C C . ASP A 1 84 ? -13.368 -8.506 -4.575 1.00 87.69 84 ASP A C 1
ATOM 643 O O . ASP A 1 84 ? -13.937 -7.457 -4.888 1.00 87.69 84 ASP A O 1
ATOM 647 N N . LEU A 1 85 ? -12.497 -8.556 -3.559 1.00 83.56 85 LEU A N 1
ATOM 648 C CA . LEU A 1 85 ? -12.151 -7.367 -2.766 1.00 83.56 85 LEU A CA 1
ATOM 649 C C . LEU A 1 85 ? -11.463 -6.292 -3.617 1.00 83.56 85 LEU A C 1
ATOM 651 O O . LEU A 1 85 ? -11.706 -5.097 -3.434 1.00 83.56 85 LEU A O 1
ATOM 655 N N . ARG A 1 86 ? -10.618 -6.692 -4.574 1.00 88.69 86 ARG A N 1
ATOM 656 C CA . ARG A 1 86 ? -9.991 -5.745 -5.502 1.00 88.69 86 ARG A CA 1
ATOM 657 C C . ARG A 1 86 ? -11.044 -5.001 -6.317 1.00 88.69 86 ARG A C 1
ATOM 659 O O . ARG A 1 86 ? -11.019 -3.771 -6.346 1.00 88.69 86 ARG A O 1
ATOM 666 N N . LYS A 1 87 ? -11.986 -5.736 -6.916 1.00 87.44 87 LYS A N 1
ATOM 667 C CA . LYS A 1 87 ? -13.102 -5.150 -7.670 1.00 87.44 87 LYS A CA 1
ATOM 668 C C . LYS A 1 87 ? -13.953 -4.237 -6.798 1.00 87.44 87 LYS A C 1
ATOM 670 O O . LYS A 1 87 ? -14.324 -3.167 -7.260 1.00 87.44 87 LYS A O 1
ATOM 675 N N . ALA A 1 88 ? -14.228 -4.616 -5.550 1.00 84.19 88 ALA A N 1
ATOM 676 C CA . ALA A 1 88 ? -14.991 -3.776 -4.627 1.00 84.19 88 ALA A CA 1
ATOM 677 C C . ALA A 1 88 ? -14.298 -2.424 -4.369 1.00 84.19 88 ALA A C 1
ATOM 679 O O . ALA A 1 88 ? -14.951 -1.379 -4.388 1.00 84.19 88 ALA A O 1
ATOM 680 N N . LEU A 1 89 ? -12.971 -2.420 -4.185 1.00 83.06 89 LEU A N 1
ATOM 681 C CA . LEU A 1 89 ? -12.214 -1.177 -4.006 1.00 83.06 89 LEU A CA 1
ATOM 682 C C . LEU A 1 89 ? -12.143 -0.343 -5.294 1.00 83.06 89 LEU A C 1
ATOM 684 O O . LEU A 1 89 ? -12.202 0.881 -5.232 1.00 83.06 89 LEU A O 1
ATOM 688 N N . GLU A 1 90 ? -12.021 -0.983 -6.455 1.00 87.06 90 GLU A N 1
ATOM 689 C CA . GLU A 1 90 ? -12.038 -0.299 -7.753 1.00 87.06 90 GLU A CA 1
ATOM 690 C C . GLU A 1 90 ? -1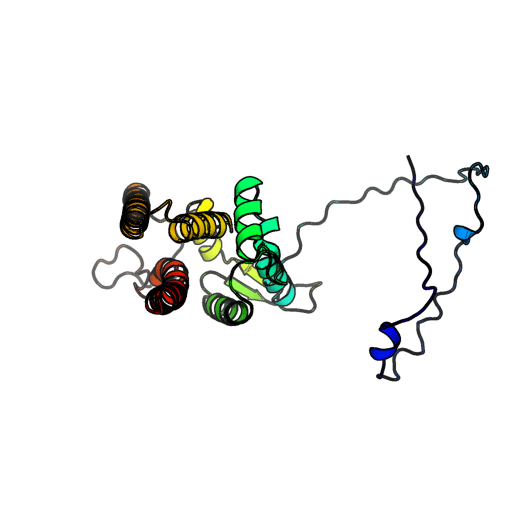3.417 0.297 -8.068 1.00 87.06 90 GLU A C 1
ATOM 692 O O . GLU A 1 90 ? -13.494 1.427 -8.543 1.00 87.06 90 GLU A O 1
ATOM 697 N N . ALA A 1 91 ? -14.498 -0.415 -7.748 1.00 84.00 91 ALA A N 1
ATOM 698 C CA . ALA A 1 91 ? -15.872 0.032 -7.970 1.00 84.00 91 ALA A CA 1
ATOM 699 C C . ALA A 1 91 ? -16.242 1.262 -7.128 1.00 84.00 91 ALA A C 1
ATOM 701 O O . ALA A 1 91 ? -17.078 2.066 -7.536 1.00 84.00 91 ALA A O 1
ATOM 702 N N . LYS A 1 92 ? -15.602 1.443 -5.963 1.00 78.19 92 LYS A N 1
ATOM 703 C CA . LYS A 1 92 ? -15.831 2.596 -5.078 1.00 78.19 92 LYS A CA 1
ATOM 704 C C . LYS A 1 92 ? -15.666 3.938 -5.800 1.00 78.19 92 LYS A C 1
ATOM 706 O O . LYS A 1 92 ? -16.441 4.858 -5.552 1.00 78.19 92 LYS A O 1
ATOM 711 N N . ASP A 1 93 ? -14.651 4.038 -6.654 1.00 73.56 93 ASP A N 1
ATOM 712 C CA . ASP A 1 93 ? -14.250 5.269 -7.338 1.00 73.56 93 ASP A CA 1
ATOM 713 C C . ASP A 1 93 ? -14.274 5.069 -8.870 1.00 73.56 93 ASP A C 1
ATOM 715 O O . ASP A 1 93 ? -13.437 5.606 -9.599 1.00 73.56 93 ASP A O 1
ATOM 719 N N . GLU A 1 94 ? -15.221 4.258 -9.362 1.00 78.00 94 GLU A N 1
ATOM 720 C CA . GLU A 1 94 ? -15.385 3.963 -10.788 1.00 78.00 94 GLU A CA 1
ATOM 721 C C . GLU A 1 94 ? -15.573 5.255 -11.604 1.00 78.00 94 GLU A C 1
ATOM 723 O O . GLU A 1 94 ? -16.397 6.112 -11.278 1.00 78.00 94 GLU A O 1
ATOM 728 N N . GLY A 1 95 ? -14.780 5.414 -12.668 1.00 72.19 95 GLY A N 1
ATOM 729 C CA . GLY A 1 95 ? -14.808 6.602 -13.529 1.00 72.19 95 GLY A CA 1
ATOM 730 C C . GLY A 1 95 ? -14.018 7.810 -13.006 1.00 72.19 95 GLY A C 1
ATOM 731 O O . GLY A 1 95 ? -14.008 8.849 -13.665 1.00 72.19 95 GLY A O 1
ATOM 732 N N . SER A 1 96 ? -13.335 7.688 -11.864 1.00 74.69 96 SER A N 1
ATOM 733 C CA . SER A 1 96 ? -12.420 8.705 -11.330 1.00 74.69 96 SER A CA 1
ATOM 734 C C . SER A 1 96 ? -10.952 8.346 -11.589 1.00 74.69 96 SER A C 1
ATOM 736 O O . SER A 1 96 ? -10.588 7.177 -11.703 1.00 74.69 96 SER A O 1
ATOM 738 N N . SER A 1 97 ? -10.069 9.350 -11.600 1.00 70.38 97 SER A N 1
ATOM 739 C CA . SER A 1 97 ? -8.610 9.149 -11.601 1.00 70.38 97 SER A CA 1
ATOM 740 C C . SER A 1 97 ? -8.088 8.453 -10.335 1.00 70.38 97 SER A C 1
ATOM 742 O O . SER A 1 97 ? -6.956 7.975 -10.319 1.00 70.38 97 SER A O 1
ATOM 744 N N . ASP A 1 98 ? -8.909 8.388 -9.285 1.00 72.88 98 ASP A N 1
ATOM 745 C CA . ASP A 1 98 ? -8.611 7.762 -7.993 1.00 72.88 98 ASP A CA 1
ATOM 746 C C . ASP A 1 98 ? -9.144 6.315 -7.872 1.00 7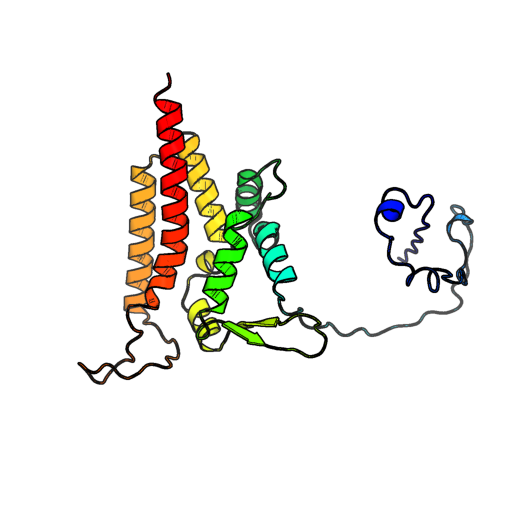2.88 98 ASP A C 1
ATOM 748 O O . ASP A 1 98 ? -9.250 5.783 -6.762 1.00 72.88 98 ASP A O 1
ATOM 752 N N . GLN A 1 99 ? -9.468 5.661 -8.993 1.00 78.44 99 GLN A N 1
ATOM 753 C CA . GLN A 1 99 ? -9.987 4.291 -9.013 1.00 78.44 99 GLN A CA 1
ATOM 754 C C . GLN A 1 99 ? -9.070 3.307 -8.263 1.00 78.44 99 GLN A C 1
ATOM 756 O O . GLN A 1 99 ? -7.895 3.140 -8.596 1.00 78.44 99 GLN A O 1
ATOM 761 N N . GLY A 1 100 ? -9.619 2.618 -7.257 1.00 78.06 100 GLY A N 1
ATOM 762 C CA . GLY A 1 100 ? -8.877 1.611 -6.495 1.00 78.06 100 GLY A CA 1
ATOM 763 C C . GLY A 1 100 ? -7.849 2.188 -5.512 1.00 78.06 100 GLY A C 1
ATOM 764 O O . GLY A 1 100 ? -6.878 1.505 -5.166 1.00 78.06 100 GLY A O 1
ATOM 765 N N . SER A 1 101 ? -8.025 3.438 -5.080 1.00 83.25 101 SER A N 1
ATOM 766 C CA . SER A 1 101 ? -7.092 4.134 -4.190 1.00 83.25 101 SER A CA 1
ATOM 767 C C . SER A 1 101 ? -7.447 4.035 -2.701 1.00 83.25 101 SER A C 1
ATOM 769 O O . SER A 1 101 ? -8.601 3.843 -2.310 1.00 83.25 101 SER A O 1
ATOM 771 N N . ILE A 1 102 ? -6.433 4.206 -1.842 1.00 82.12 102 ILE A N 1
ATOM 772 C CA . ILE A 1 102 ? -6.619 4.432 -0.404 1.00 82.12 102 ILE A CA 1
ATOM 773 C C . ILE A 1 102 ? -6.420 5.915 -0.067 1.00 82.12 102 ILE A C 1
ATOM 775 O O . ILE A 1 102 ? -5.404 6.532 -0.403 1.00 82.12 102 ILE A O 1
ATOM 779 N N . GLY A 1 103 ? -7.415 6.488 0.614 1.00 77.50 103 GLY A N 1
ATOM 780 C CA . GLY A 1 103 ? -7.514 7.932 0.827 1.00 77.50 103 GLY A CA 1
ATOM 781 C C . GLY A 1 103 ? -7.819 8.702 -0.464 1.00 77.50 103 GLY A C 1
ATOM 782 O O . GLY A 1 103 ? -7.618 8.212 -1.572 1.00 77.50 103 GLY A O 1
ATOM 783 N N . THR A 1 104 ? -8.304 9.930 -0.320 1.00 76.56 104 THR A N 1
ATOM 784 C CA . THR A 1 104 ? -8.504 10.860 -1.445 1.00 76.56 104 THR A CA 1
ATOM 785 C C . THR A 1 104 ? -7.265 11.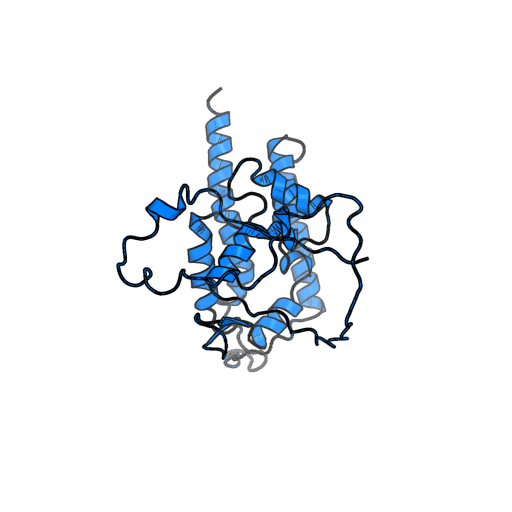724 -1.635 1.00 76.56 104 THR A C 1
ATOM 787 O O . THR A 1 104 ? -6.538 11.945 -0.660 1.00 76.56 104 THR A O 1
ATOM 790 N N . GLU A 1 105 ? -7.064 12.286 -2.828 1.00 79.81 105 GLU A N 1
ATOM 791 C CA . GLU A 1 105 ? -5.962 13.214 -3.142 1.00 79.81 105 GLU A CA 1
ATOM 792 C C . GLU A 1 105 ? -5.682 14.228 -2.012 1.00 79.81 105 GLU A C 1
ATOM 794 O O . GLU A 1 105 ? -4.573 14.284 -1.483 1.00 79.81 105 GLU A O 1
ATOM 799 N N . ALA A 1 106 ? -6.724 14.908 -1.519 1.00 77.56 106 ALA A N 1
ATOM 800 C CA . ALA A 1 106 ? -6.625 15.907 -0.447 1.00 77.56 106 ALA A CA 1
ATOM 801 C C . ALA A 1 106 ? -6.133 15.378 0.921 1.00 77.56 106 ALA A C 1
ATOM 803 O O . ALA A 1 106 ? -5.798 16.163 1.805 1.00 77.56 106 ALA A O 1
ATOM 804 N N . THR A 1 107 ? -6.131 14.061 1.140 1.00 80.06 107 THR A N 1
ATOM 805 C CA . THR A 1 107 ? -5.819 13.446 2.445 1.00 80.06 107 THR A CA 1
ATOM 806 C C . THR A 1 107 ? -4.493 12.697 2.472 1.00 80.06 107 THR A C 1
ATOM 808 O O . THR A 1 107 ? -3.946 12.501 3.558 1.00 80.06 107 THR A O 1
ATOM 811 N N . ARG A 1 108 ? -3.950 12.297 1.312 1.00 83.62 108 ARG A N 1
ATOM 812 C CA . ARG A 1 108 ? -2.759 11.431 1.245 1.00 83.62 108 ARG A CA 1
ATOM 813 C C . ARG A 1 108 ? -1.527 12.109 1.839 1.00 83.62 108 ARG A C 1
ATOM 815 O O . ARG A 1 108 ? -0.882 11.518 2.700 1.00 83.62 108 ARG A O 1
ATOM 822 N N . ALA A 1 109 ? -1.276 13.369 1.480 1.00 85.50 109 ALA A N 1
ATOM 823 C CA . ALA A 1 109 ? -0.156 14.143 2.020 1.00 85.50 109 ALA A CA 1
ATOM 824 C C . ALA A 1 109 ? -0.204 14.230 3.558 1.00 85.50 109 ALA A C 1
ATOM 826 O O . ALA A 1 109 ? 0.754 13.876 4.238 1.00 85.50 109 ALA A O 1
ATOM 827 N N . GLY A 1 110 ? -1.365 14.576 4.126 1.00 84.56 110 GLY A N 1
ATOM 828 C CA . GLY A 1 110 ? -1.528 14.671 5.581 1.00 84.56 110 GLY A CA 1
ATOM 829 C C . GLY A 1 110 ? -1.425 13.328 6.320 1.00 84.56 110 GLY A C 1
ATOM 830 O O . GLY A 1 110 ? -1.106 13.303 7.510 1.00 84.56 110 GLY A O 1
ATOM 831 N N . ILE A 1 111 ? -1.694 12.200 5.652 1.00 83.19 111 ILE A N 1
ATOM 832 C CA . ILE A 1 111 ? -1.451 10.859 6.211 1.00 83.19 111 ILE A CA 1
ATOM 833 C C . ILE A 1 111 ? 0.053 10.574 6.256 1.00 83.19 111 ILE A C 1
ATOM 835 O O . ILE A 1 111 ? 0.547 10.129 7.295 1.00 83.19 111 ILE A O 1
ATOM 839 N N . LEU A 1 112 ? 0.775 10.866 5.170 1.00 84.00 112 LEU A N 1
ATOM 840 C CA . LEU A 1 112 ? 2.226 10.683 5.102 1.00 84.00 112 LEU A CA 1
ATOM 841 C C . LEU A 1 112 ? 2.944 11.549 6.139 1.00 84.00 112 LEU A C 1
ATOM 843 O O . LEU A 1 112 ? 3.749 11.025 6.902 1.00 84.00 112 LEU A O 1
ATOM 847 N N . GLU A 1 113 ? 2.579 12.822 6.291 1.00 86.75 113 GLU A N 1
ATOM 848 C CA . GLU A 1 113 ? 3.158 13.703 7.319 1.00 86.75 113 GLU A CA 1
ATOM 849 C C . GLU A 1 113 ? 3.019 13.133 8.740 1.00 86.75 113 GLU A C 1
ATOM 851 O O . GLU A 1 113 ? 3.970 13.128 9.527 1.00 86.75 113 GLU A O 1
ATOM 856 N N . LYS A 1 114 ? 1.840 12.595 9.077 1.00 84.44 114 LYS A N 1
ATOM 857 C CA . LYS A 1 114 ? 1.602 11.967 10.387 1.00 84.44 114 LYS A CA 1
ATOM 858 C C . LYS A 1 114 ? 2.416 10.694 10.573 1.00 84.44 114 LYS A C 1
ATOM 860 O O . LYS A 1 114 ? 2.861 10.418 11.688 1.00 84.44 114 LYS A O 1
ATOM 865 N N . LEU A 1 115 ? 2.591 9.918 9.507 1.00 83.81 115 LEU A N 1
ATOM 866 C CA . LEU A 1 115 ? 3.398 8.705 9.539 1.00 83.81 115 LEU A CA 1
ATOM 867 C C . LEU A 1 115 ? 4.888 9.042 9.695 1.00 83.81 115 LEU A C 1
ATOM 869 O O . LEU A 1 115 ? 5.548 8.442 10.540 1.00 83.81 115 LEU A O 1
ATOM 873 N N . ALA A 1 116 ? 5.381 10.052 8.973 1.00 84.31 116 ALA A N 1
ATOM 874 C CA . ALA A 1 116 ? 6.745 10.570 9.084 1.00 84.31 116 ALA A CA 1
ATOM 875 C C . ALA A 1 116 ? 7.058 11.083 10.497 1.00 84.31 116 ALA A C 1
ATOM 877 O O . ALA A 1 116 ? 8.136 10.832 11.035 1.00 84.31 116 ALA A O 1
ATOM 878 N N . ALA A 1 117 ? 6.095 11.753 11.140 1.00 84.31 117 ALA A N 1
ATOM 879 C CA . ALA A 1 117 ? 6.234 12.207 12.523 1.00 84.31 117 ALA A CA 1
ATOM 880 C C . ALA A 1 117 ? 6.351 11.045 13.530 1.00 84.31 117 ALA A C 1
ATOM 882 O O . ALA A 1 117 ? 6.829 11.236 14.654 1.00 84.31 117 ALA A O 1
ATOM 883 N N . ASN A 1 118 ? 5.931 9.832 13.157 1.00 79.25 118 ASN A N 1
ATOM 884 C CA . ASN A 1 118 ? 6.020 8.654 14.007 1.00 79.25 118 ASN A CA 1
ATOM 885 C C . ASN A 1 118 ? 7.338 7.897 13.797 1.00 79.25 118 ASN A C 1
ATOM 887 O O . ASN A 1 118 ? 7.367 6.751 13.344 1.00 79.25 118 ASN A O 1
ATOM 891 N N . THR A 1 119 ? 8.426 8.526 14.241 1.00 81.25 119 THR A N 1
ATOM 892 C CA . THR A 1 119 ? 9.799 7.992 14.177 1.00 81.25 119 THR A CA 1
ATOM 893 C C . THR A 1 119 ? 9.995 6.661 14.910 1.00 81.25 119 THR A C 1
ATOM 895 O O . THR A 1 119 ? 11.004 5.986 14.728 1.00 81.25 119 THR A O 1
ATOM 898 N N . GLY A 1 120 ? 9.032 6.265 15.750 1.00 78.25 120 GLY A N 1
ATOM 899 C CA . GLY A 1 120 ? 9.014 4.952 16.384 1.00 78.25 120 GLY A CA 1
ATOM 900 C C . GLY A 1 120 ? 8.644 3.828 15.420 1.00 78.25 120 GLY A C 1
ATOM 901 O O . GLY A 1 120 ? 9.117 2.719 15.611 1.00 78.25 120 GLY A O 1
ATOM 902 N N . LEU A 1 121 ? 7.845 4.086 14.380 1.00 79.31 121 LEU A N 1
ATOM 903 C CA . LEU A 1 121 ? 7.383 3.059 13.433 1.00 79.31 121 LEU A CA 1
ATOM 904 C C . LEU A 1 121 ? 8.104 3.127 12.085 1.00 79.31 121 LEU A C 1
ATOM 906 O O . LEU A 1 121 ? 8.309 2.098 11.440 1.00 79.31 121 LEU A O 1
ATOM 910 N N . VAL A 1 122 ? 8.484 4.329 11.662 1.00 83.31 122 VAL A N 1
ATOM 911 C CA . VAL A 1 122 ? 9.065 4.580 10.343 1.00 83.31 122 VAL A CA 1
ATOM 912 C C . VAL A 1 122 ? 10.304 5.457 10.480 1.00 83.31 122 VAL A C 1
ATOM 914 O O . VAL A 1 122 ? 10.314 6.409 11.256 1.00 83.31 122 VAL A O 1
ATOM 917 N N . SER A 1 123 ? 11.345 5.141 9.715 1.00 89.19 123 SER A N 1
ATOM 918 C CA . SER A 1 123 ? 12.500 6.001 9.485 1.00 89.19 123 SER A CA 1
ATOM 919 C C . SER A 1 123 ? 12.520 6.478 8.034 1.00 89.19 123 SER A C 1
ATOM 921 O O . SER A 1 123 ? 12.139 5.753 7.114 1.00 89.19 123 SER A O 1
ATOM 923 N N . ILE A 1 124 ? 12.960 7.720 7.844 1.00 92.31 124 ILE A N 1
ATOM 924 C CA . ILE A 1 124 ? 13.134 8.338 6.531 1.00 92.31 124 ILE A CA 1
ATOM 925 C C . ILE A 1 124 ? 14.604 8.720 6.421 1.00 92.31 124 ILE A C 1
ATOM 927 O O . ILE A 1 124 ? 15.087 9.559 7.183 1.00 92.31 124 ILE A O 1
ATOM 931 N N . GLU A 1 125 ? 15.332 8.068 5.521 1.00 93.12 125 GLU A N 1
ATOM 932 C CA . GLU A 1 125 ? 16.789 8.194 5.438 1.00 93.12 125 GLU A CA 1
ATOM 933 C C . GLU A 1 125 ? 17.300 8.171 3.997 1.00 93.12 125 GLU A C 1
ATOM 935 O O . GLU A 1 125 ? 16.579 7.831 3.059 1.00 93.12 125 GLU A O 1
ATOM 940 N N . LYS A 1 126 ? 18.556 8.582 3.805 1.00 93.94 126 LYS A N 1
ATOM 941 C CA . LYS A 1 126 ? 19.201 8.570 2.491 1.00 93.94 126 LYS A CA 1
ATOM 942 C C . LYS A 1 126 ? 19.765 7.180 2.211 1.00 93.94 126 LYS A C 1
ATOM 944 O O . LYS A 1 126 ? 20.578 6.685 2.985 1.00 93.94 126 LYS A O 1
ATOM 949 N N . GLU A 1 127 ? 19.399 6.602 1.073 1.00 91.75 127 GLU A N 1
ATOM 950 C CA . GLU A 1 127 ? 19.882 5.293 0.629 1.00 91.75 127 GLU A CA 1
ATOM 951 C C . GLU A 1 127 ? 20.675 5.428 -0.673 1.00 91.75 127 GLU A C 1
ATOM 953 O O . GLU A 1 127 ? 20.343 6.223 -1.556 1.00 91.75 127 GLU A O 1
ATOM 958 N N . LYS A 1 128 ? 21.745 4.641 -0.820 1.00 89.94 128 LYS A N 1
ATOM 959 C CA . LYS A 1 128 ? 22.545 4.647 -2.048 1.00 89.94 128 LYS A CA 1
ATOM 960 C C . LYS A 1 128 ? 21.703 4.146 -3.228 1.00 89.94 128 LYS A C 1
ATOM 962 O O . LYS A 1 128 ? 21.087 3.090 -3.150 1.00 89.94 128 LYS A O 1
ATOM 967 N N . GLY A 1 129 ? 21.732 4.883 -4.338 1.00 87.62 129 GLY A N 1
ATOM 968 C CA . GLY A 1 129 ? 20.966 4.549 -5.545 1.00 87.62 129 GLY A CA 1
ATOM 969 C C . GLY A 1 129 ? 19.561 5.156 -5.597 1.00 87.62 129 GLY A C 1
ATOM 970 O O . GLY A 1 129 ? 18.832 4.872 -6.544 1.00 87.62 129 GLY A O 1
ATOM 971 N N . TYR A 1 130 ? 19.202 6.003 -4.628 1.00 89.62 130 TYR A N 1
ATOM 972 C CA . TYR A 1 130 ? 17.967 6.787 -4.630 1.00 89.62 130 TYR A CA 1
ATOM 973 C C . TYR A 1 130 ? 18.294 8.283 -4.652 1.00 89.62 130 TYR A C 1
ATOM 975 O O . TYR A 1 130 ? 19.240 8.739 -4.006 1.00 89.62 130 TYR A O 1
ATOM 983 N N . THR A 1 131 ? 17.520 9.037 -5.430 1.00 89.44 131 THR A N 1
ATOM 984 C CA . THR A 1 131 ? 17.573 10.506 -5.484 1.00 89.44 131 THR A CA 1
ATOM 985 C C . THR A 1 131 ? 16.788 11.129 -4.330 1.00 89.44 131 THR A C 1
ATOM 987 O O . THR A 1 131 ? 17.241 12.098 -3.726 1.00 89.44 131 THR A O 1
ATOM 990 N N . GLU A 1 132 ? 15.642 10.536 -3.995 1.00 90.75 132 GLU A N 1
ATOM 991 C CA . GLU A 1 132 ? 14.782 10.910 -2.871 1.00 90.75 132 GLU A CA 1
ATOM 992 C C . GLU A 1 132 ? 15.140 10.142 -1.585 1.00 90.75 132 GLU A C 1
ATOM 994 O O . GLU A 1 132 ? 15.803 9.101 -1.616 1.00 90.75 132 GLU A O 1
ATOM 999 N N . LEU A 1 133 ? 14.667 10.645 -0.440 1.00 92.19 133 LEU A N 1
ATOM 1000 C CA . LEU A 1 133 ? 14.723 9.907 0.822 1.00 92.19 133 LEU A CA 1
ATOM 1001 C C . LEU A 1 133 ? 13.814 8.675 0.756 1.00 92.19 133 LEU A C 1
ATOM 1003 O O . LEU A 1 133 ? 12.732 8.714 0.164 1.00 92.19 133 LEU A O 1
ATOM 1007 N N . VAL A 1 134 ? 14.249 7.590 1.391 1.00 91.81 134 VAL A N 1
ATOM 1008 C CA . VAL A 1 134 ? 13.509 6.329 1.413 1.00 91.81 134 VAL A CA 1
ATOM 1009 C C . VAL A 1 134 ? 12.812 6.120 2.749 1.00 91.81 134 VAL A C 1
ATOM 1011 O O . VAL A 1 134 ? 13.365 6.400 3.812 1.00 91.81 134 VAL A O 1
ATOM 1014 N N . TRP A 1 135 ? 11.602 5.585 2.674 1.00 90.81 135 TRP A N 1
ATOM 1015 C CA . TRP A 1 135 ? 10.775 5.173 3.794 1.00 90.81 135 TRP A CA 1
ATOM 1016 C C . TRP A 1 135 ? 11.112 3.735 4.175 1.00 90.81 135 TRP A C 1
ATOM 1018 O O . TRP A 1 135 ? 11.006 2.815 3.356 1.00 90.81 135 TRP A O 1
ATOM 1028 N N . LYS A 1 136 ? 11.485 3.523 5.436 1.00 88.44 136 LYS A N 1
ATOM 1029 C CA . LYS A 1 136 ? 11.746 2.197 5.998 1.00 88.44 136 LYS A CA 1
ATOM 1030 C C . LYS A 1 136 ? 10.966 2.008 7.288 1.00 88.44 136 LYS A C 1
ATOM 1032 O O . LYS A 1 136 ? 10.806 2.926 8.083 1.00 88.44 136 LYS A O 1
ATOM 1037 N N . THR A 1 137 ? 10.489 0.794 7.522 1.00 86.31 137 THR A N 1
ATOM 1038 C CA . THR A 1 137 ? 9.917 0.426 8.819 1.00 86.31 137 THR A CA 1
ATOM 1039 C C . THR A 1 137 ? 11.038 0.225 9.831 1.00 86.31 137 THR A C 1
ATOM 1041 O O . THR A 1 137 ? 11.997 -0.495 9.545 1.00 86.31 137 THR A O 1
ATOM 1044 N N . THR A 1 138 ? 10.898 0.785 11.028 1.00 87.12 138 THR A N 1
ATOM 1045 C CA . THR A 1 138 ? 11.788 0.464 12.151 1.00 87.12 138 THR A CA 1
ATOM 1046 C C . THR A 1 138 ? 11.479 -0.940 12.686 1.00 87.12 138 THR A C 1
ATOM 1048 O O . THR A 1 138 ? 10.443 -1.528 12.366 1.00 87.12 138 THR A O 1
ATOM 1051 N N . LYS A 1 139 ? 12.329 -1.463 13.578 1.00 85.75 139 LYS A N 1
ATOM 1052 C CA . LYS A 1 139 ? 12.052 -2.720 14.293 1.00 85.75 139 LYS A CA 1
ATOM 1053 C C . LYS A 1 139 ? 10.701 -2.681 15.023 1.00 85.75 139 LYS A C 1
ATOM 1055 O O . LYS A 1 139 ? 9.894 -3.592 14.877 1.00 85.75 139 LYS A O 1
ATOM 1060 N N . GLN A 1 140 ? 10.432 -1.591 15.740 1.00 82.81 140 GLN A N 1
ATOM 1061 C CA . GLN A 1 140 ? 9.156 -1.390 16.425 1.00 82.81 140 GLN A CA 1
ATOM 1062 C C . GLN A 1 140 ? 7.984 -1.288 15.430 1.00 82.81 140 GLN A C 1
ATOM 1064 O O . GLN A 1 140 ? 6.904 -1.797 15.715 1.00 82.81 140 GLN A O 1
ATOM 1069 N N . GLY A 1 141 ? 8.185 -0.682 14.255 1.00 83.00 141 GLY A N 1
ATOM 1070 C CA . GLY A 1 141 ? 7.198 -0.664 13.172 1.00 83.00 141 GLY A CA 1
ATOM 1071 C C . GLY A 1 141 ? 6.857 -2.057 12.648 1.00 83.00 141 GLY A C 1
ATOM 1072 O O . GLY A 1 141 ? 5.686 -2.380 12.472 1.00 83.00 141 GLY A O 1
ATOM 1073 N N . GLN A 1 142 ? 7.868 -2.905 12.458 1.00 84.44 142 GLN A N 1
ATOM 1074 C CA . GLN A 1 142 ? 7.682 -4.290 12.020 1.00 84.44 142 GLN A CA 1
ATOM 1075 C C . GLN A 1 142 ? 6.937 -5.123 13.066 1.00 84.44 142 GLN A C 1
ATOM 1077 O O . GLN A 1 142 ? 5.995 -5.831 12.722 1.00 84.44 142 GLN A O 1
ATOM 1082 N N . GLU A 1 143 ? 7.312 -5.000 14.339 1.00 83.12 143 GLU A N 1
ATOM 1083 C CA . GLU A 1 143 ? 6.628 -5.672 15.451 1.00 83.12 143 GLU A CA 1
ATOM 1084 C C . GLU A 1 143 ? 5.182 -5.184 15.604 1.00 83.12 143 GLU A C 1
ATOM 1086 O O . GLU A 1 143 ? 4.280 -5.984 15.838 1.00 83.12 143 GLU A O 1
ATOM 1091 N N . PHE A 1 144 ? 4.943 -3.883 15.414 1.00 82.12 144 PHE A N 1
ATOM 1092 C CA . PHE A 1 144 ? 3.600 -3.312 15.412 1.00 82.12 144 PHE A CA 1
ATOM 1093 C C . PHE A 1 144 ? 2.739 -3.891 14.283 1.00 82.12 144 PHE A C 1
ATOM 1095 O O . PHE A 1 144 ? 1.623 -4.329 14.543 1.00 82.12 144 PHE A O 1
ATOM 1102 N N . CYS A 1 145 ? 3.257 -3.956 13.053 1.00 81.12 145 CYS A N 1
ATOM 1103 C CA . CYS A 1 145 ? 2.543 -4.584 11.940 1.00 81.12 145 CYS A CA 1
ATOM 1104 C C . CYS A 1 145 ? 2.319 -6.086 12.170 1.00 81.12 145 CYS A C 1
ATOM 1106 O O . CYS A 1 145 ? 1.250 -6.590 11.848 1.00 81.12 145 CYS A O 1
ATOM 1108 N N . ALA A 1 146 ? 3.288 -6.795 12.755 1.00 82.69 146 ALA A N 1
ATOM 1109 C CA . ALA A 1 146 ? 3.171 -8.223 13.056 1.00 82.69 146 ALA A CA 1
ATOM 1110 C C . ALA A 1 146 ? 2.141 -8.530 14.156 1.00 82.69 146 ALA A C 1
ATOM 1112 O O . ALA A 1 146 ? 1.583 -9.624 14.190 1.00 82.69 146 ALA A O 1
ATOM 1113 N N . ALA A 1 147 ? 1.887 -7.575 15.053 1.00 80.62 147 ALA A N 1
ATOM 1114 C CA . ALA A 1 147 ? 0.871 -7.698 16.092 1.00 80.62 147 ALA A CA 1
ATOM 1115 C C . ALA A 1 147 ? -0.559 -7.461 15.577 1.00 80.62 147 ALA A C 1
ATOM 1117 O O . ALA A 1 147 ? -1.520 -7.789 16.274 1.00 80.62 147 ALA A O 1
ATOM 1118 N N . LEU A 1 148 ? -0.713 -6.871 14.388 1.00 78.56 148 LEU A N 1
ATOM 1119 C CA . LEU A 1 148 ? -2.012 -6.585 13.791 1.00 78.56 148 LEU A CA 1
ATOM 1120 C C . LEU A 1 148 ? -2.476 -7.731 12.877 1.00 78.56 148 LEU A C 1
ATOM 1122 O O . LEU A 1 148 ? -1.654 -8.390 12.237 1.00 78.56 148 LEU A O 1
ATOM 1126 N N . PRO A 1 149 ? -3.795 -7.955 12.760 1.00 79.75 149 PRO A N 1
ATOM 1127 C CA . PRO A 1 149 ? -4.339 -8.913 11.809 1.00 79.75 149 PRO A CA 1
ATOM 1128 C C . PRO A 1 149 ? -3.940 -8.592 10.355 1.00 79.75 149 PRO A C 1
ATOM 1130 O O . PRO A 1 149 ? -3.903 -7.414 9.977 1.00 79.75 149 PRO A O 1
ATOM 1133 N N . PRO A 1 150 ? -3.734 -9.616 9.500 1.00 76.75 150 PRO A N 1
ATOM 1134 C CA . PRO A 1 150 ? -3.375 -9.438 8.091 1.00 76.75 150 PRO A CA 1
ATOM 1135 C C . PRO A 1 150 ? -4.332 -8.545 7.290 1.00 76.75 150 PRO A C 1
ATOM 1137 O O . PRO A 1 150 ? -3.916 -7.856 6.362 1.00 76.75 150 PRO A O 1
ATOM 1140 N N . GLU A 1 151 ? -5.614 -8.549 7.645 1.00 73.88 151 GLU A N 1
ATOM 1141 C CA . GLU A 1 151 ? -6.643 -7.734 6.996 1.00 73.88 151 GLU A CA 1
ATOM 1142 C C . GLU A 1 151 ? -6.458 -6.229 7.243 1.00 73.88 151 GLU A C 1
ATOM 1144 O O . GLU A 1 151 ? -6.735 -5.444 6.342 1.00 73.88 151 GLU A O 1
ATOM 1149 N N . VAL A 1 152 ? -5.927 -5.829 8.408 1.00 77.75 152 VAL A N 1
ATOM 1150 C CA . VAL A 1 152 ? -5.743 -4.418 8.807 1.00 77.75 152 VAL A CA 1
ATOM 1151 C C . VAL A 1 152 ? -4.455 -3.824 8.231 1.00 77.75 152 VAL A C 1
ATOM 1153 O O . VAL A 1 152 ? -4.388 -2.626 7.965 1.00 77.75 152 VAL A O 1
ATOM 1156 N N . ILE A 1 153 ? -3.424 -4.650 8.031 1.00 77.12 153 ILE A N 1
ATOM 1157 C CA . ILE A 1 153 ? -2.135 -4.213 7.465 1.00 77.12 153 ILE A CA 1
ATOM 1158 C C . ILE A 1 153 ? -2.160 -4.105 5.935 1.00 77.12 153 ILE A C 1
ATOM 1160 O O . ILE A 1 153 ? -1.277 -3.484 5.345 1.00 77.12 153 ILE A O 1
ATOM 1164 N N . LYS A 1 154 ? -3.155 -4.721 5.290 1.00 79.31 154 LYS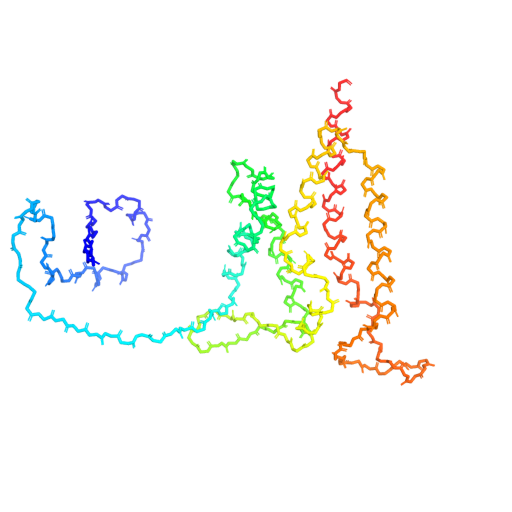 A N 1
ATOM 1165 C CA . LYS A 1 154 ? -3.368 -4.684 3.842 1.00 79.31 154 LYS A CA 1
ATOM 1166 C C . LYS A 1 154 ? -4.495 -3.707 3.486 1.00 79.31 154 LYS A C 1
ATOM 1168 O O . LYS A 1 154 ? -5.364 -3.437 4.314 1.00 79.31 154 LYS A O 1
ATOM 1173 N N . PRO A 1 155 ? -4.563 -3.230 2.229 1.00 81.75 155 PRO A N 1
ATOM 1174 C CA . PRO A 1 155 ? -5.700 -2.432 1.764 1.00 81.75 155 PRO A CA 1
ATOM 1175 C C . PRO A 1 155 ? -7.035 -3.201 1.758 1.00 81.75 155 PRO A C 1
ATOM 1177 O O . PRO A 1 155 ? -8.081 -2.592 1.545 1.00 81.75 155 PRO A O 1
ATOM 1180 N N . ASN A 1 156 ? -7.023 -4.510 2.041 1.00 82.31 156 ASN A N 1
ATOM 1181 C CA . ASN A 1 156 ? -8.199 -5.374 2.153 1.00 82.31 156 ASN A CA 1
ATOM 1182 C C . ASN A 1 156 ? -9.281 -4.784 3.062 1.00 82.31 156 ASN A C 1
ATOM 1184 O O . ASN A 1 156 ? -10.449 -4.777 2.683 1.00 82.31 156 ASN A O 1
ATOM 1188 N N . ILE A 1 157 ? -8.910 -4.239 4.227 1.00 83.06 157 ILE A N 1
ATOM 1189 C CA . ILE A 1 157 ? -9.898 -3.630 5.121 1.00 83.06 157 ILE A CA 1
ATOM 1190 C C . ILE A 1 157 ? -10.576 -2.425 4.456 1.00 83.06 157 ILE A C 1
ATOM 1192 O O . ILE A 1 157 ? -11.780 -2.257 4.567 1.00 83.06 157 ILE A O 1
ATOM 1196 N N . SER A 1 158 ? -9.856 -1.619 3.670 1.00 84.31 158 SER A N 1
ATOM 1197 C CA . SER A 1 158 ? -10.480 -0.500 2.948 1.00 84.31 158 SER A CA 1
ATOM 1198 C C . SER A 1 158 ? -11.482 -0.978 1.893 1.00 84.31 158 SER A C 1
ATOM 1200 O O . SER A 1 158 ? -12.522 -0.344 1.728 1.00 84.31 158 SER A O 1
ATOM 1202 N N . ALA A 1 159 ? -11.208 -2.106 1.231 1.00 84.19 159 ALA A N 1
ATOM 1203 C CA . ALA A 1 159 ? -12.138 -2.730 0.291 1.00 84.19 159 ALA A CA 1
ATOM 1204 C C . ALA A 1 159 ? -13.408 -3.246 0.982 1.00 84.19 159 ALA A C 1
ATOM 1206 O O . ALA A 1 159 ? -14.512 -2.910 0.561 1.00 84.19 159 ALA A O 1
ATOM 1207 N N . LEU A 1 160 ? -13.253 -3.983 2.088 1.00 85.06 160 LEU A N 1
ATOM 1208 C CA . LEU A 1 160 ? -14.378 -4.498 2.875 1.00 85.06 160 LEU A CA 1
ATOM 1209 C C . LEU A 1 160 ? -15.286 -3.359 3.353 1.00 85.06 160 LEU A C 1
ATOM 1211 O O . LEU A 1 160 ? -16.509 -3.435 3.287 1.00 85.06 160 LEU A O 1
ATOM 1215 N N . TRP A 1 161 ? -14.692 -2.258 3.808 1.00 84.81 161 TRP A N 1
ATOM 1216 C CA . TRP A 1 161 ? -15.459 -1.107 4.273 1.00 84.81 161 TRP A CA 1
ATOM 1217 C C . TRP A 1 161 ? -16.166 -0.378 3.129 1.00 84.81 161 TRP A C 1
ATOM 1219 O O . TRP A 1 161 ? -17.275 0.115 3.330 1.00 84.81 161 TRP A O 1
ATOM 1229 N N . ALA A 1 162 ? -15.560 -0.317 1.941 1.00 82.44 162 ALA A N 1
ATOM 1230 C CA . ALA A 1 162 ? -16.209 0.226 0.751 1.00 82.44 162 ALA A CA 1
ATOM 1231 C C . ALA A 1 162 ? -17.440 -0.605 0.351 1.00 82.44 162 ALA A C 1
ATOM 1233 O O . ALA A 1 162 ? -18.493 -0.041 0.054 1.00 82.44 162 ALA A O 1
ATOM 1234 N N . GLU A 1 163 ? -17.343 -1.932 0.432 1.00 86.12 163 GLU A N 1
ATOM 1235 C CA . GLU A 1 163 ? -18.464 -2.842 0.186 1.00 86.12 163 GLU A CA 1
ATOM 1236 C C . GLU A 1 163 ? -19.605 -2.624 1.192 1.00 86.12 163 GLU A C 1
ATOM 1238 O O . GLU A 1 163 ? -20.750 -2.400 0.796 1.00 86.12 163 GLU A O 1
ATOM 1243 N N . LYS A 1 164 ? -19.301 -2.589 2.495 1.00 87.50 164 LYS A N 1
ATOM 1244 C CA . LYS A 1 164 ? -20.304 -2.309 3.541 1.00 87.50 164 LYS A CA 1
ATOM 1245 C C . LYS A 1 164 ? -20.972 -0.946 3.336 1.00 87.50 164 LYS A C 1
ATOM 1247 O O . LYS A 1 164 ? -22.176 -0.801 3.534 1.00 87.50 164 LYS A O 1
ATOM 1252 N N . GLN A 1 165 ? -20.218 0.062 2.892 1.00 84.00 165 GLN A N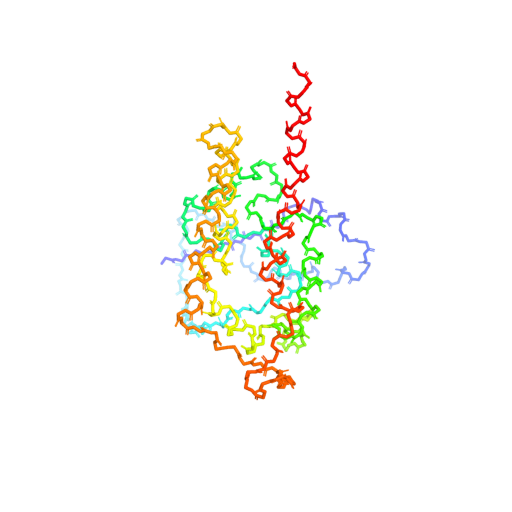 1
ATOM 1253 C CA . GLN A 1 165 ? -20.779 1.370 2.538 1.00 84.00 165 GLN A CA 1
ATOM 1254 C C . GLN A 1 165 ? -21.732 1.289 1.342 1.00 84.00 165 GLN A C 1
ATOM 1256 O O . GLN A 1 165 ? -22.783 1.934 1.366 1.00 84.00 165 GLN A O 1
ATOM 1261 N N . ALA A 1 166 ? -21.398 0.496 0.323 1.00 85.25 166 ALA A N 1
ATOM 1262 C CA . ALA A 1 166 ? -22.278 0.265 -0.817 1.00 85.25 166 ALA A CA 1
ATOM 1263 C C . ALA A 1 166 ? -23.586 -0.422 -0.388 1.00 85.25 166 ALA A C 1
ATOM 1265 O O . ALA A 1 166 ? -24.654 0.041 -0.784 1.00 85.25 166 ALA A O 1
ATOM 1266 N N . GLN A 1 167 ? -23.518 -1.423 0.498 1.00 88.62 167 GLN A N 1
ATOM 1267 C CA . GLN A 1 167 ? -24.693 -2.109 1.063 1.00 88.62 167 GLN A CA 1
ATOM 1268 C C . GLN A 1 167 ? -25.591 -1.166 1.878 1.00 88.62 167 GLN A C 1
ATOM 1270 O O . GLN A 1 167 ? -26.818 -1.227 1.796 1.00 88.62 167 GLN A O 1
ATOM 1275 N N . ILE A 1 168 ? -25.001 -0.242 2.645 1.00 90.81 168 ILE A N 1
ATOM 1276 C CA . ILE A 1 168 ? -25.774 0.787 3.360 1.00 90.81 168 ILE A CA 1
ATOM 1277 C C . ILE A 1 168 ? -26.445 1.744 2.368 1.00 90.81 168 ILE A C 1
ATOM 1279 O O . ILE A 1 168 ? -27.593 2.141 2.568 1.00 90.81 168 ILE A O 1
ATOM 1283 N N . LYS A 1 169 ? -25.744 2.119 1.290 1.00 88.00 169 LYS A N 1
ATOM 1284 C CA . LYS A 1 169 ? -26.275 3.012 0.252 1.00 88.00 169 LYS A CA 1
ATOM 1285 C C . LYS A 1 169 ? -27.415 2.364 -0.542 1.00 88.00 169 LYS A C 1
ATOM 1287 O O . LYS A 1 169 ? -28.363 3.069 -0.882 1.00 88.00 169 LYS A O 1
ATOM 1292 N N . SER A 1 170 ? -27.337 1.063 -0.829 1.00 91.38 170 SER A N 1
ATOM 1293 C CA . SER A 1 170 ? -28.403 0.311 -1.509 1.00 91.38 170 SER A CA 1
ATOM 1294 C C . SER A 1 170 ? -29.576 -0.042 -0.588 1.00 91.38 170 SER A C 1
ATOM 1296 O O . SER A 1 170 ? -30.654 -0.371 -1.077 1.00 91.38 170 SER A O 1
ATOM 1298 N N . GLY A 1 171 ? -29.396 0.067 0.732 1.00 90.69 171 GLY A N 1
ATOM 1299 C CA . GLY A 1 171 ? -30.400 -0.297 1.732 1.00 90.69 171 GLY A CA 1
ATOM 1300 C C . GLY A 1 171 ? -30.399 -1.783 2.105 1.00 90.69 171 GLY A C 1
ATOM 1301 O O . GLY A 1 171 ? -31.261 -2.208 2.871 1.00 90.69 171 GLY A O 1
ATOM 1302 N N . GLU A 1 172 ? -29.437 -2.563 1.606 1.00 92.44 172 GLU A N 1
ATOM 1303 C CA . GLU A 1 172 ? -29.232 -3.975 1.964 1.00 92.44 172 GLU A CA 1
ATOM 1304 C C . GLU A 1 172 ? -28.746 -4.154 3.409 1.00 92.44 172 GLU A C 1
ATOM 1306 O O . GLU A 1 172 ? -29.017 -5.179 4.033 1.00 92.44 172 GLU A O 1
ATOM 1311 N N . MET A 1 173 ? -28.054 -3.151 3.958 1.00 91.19 173 MET A N 1
ATOM 1312 C CA . MET A 1 173 ? -27.568 -3.133 5.338 1.00 91.19 173 MET A CA 1
ATOM 1313 C C . MET A 1 173 ? -28.036 -1.871 6.063 1.00 91.19 173 MET A C 1
ATOM 1315 O O . MET A 1 173 ? -27.954 -0.761 5.533 1.00 91.19 173 MET A O 1
ATOM 1319 N N . THR A 1 174 ? -28.481 -2.008 7.315 1.00 92.50 174 THR A N 1
ATOM 1320 C CA . THR A 1 174 ? -28.802 -0.836 8.138 1.00 92.50 174 THR A CA 1
ATOM 1321 C C . THR A 1 174 ? -27.559 -0.279 8.831 1.00 92.50 174 THR A C 1
ATOM 1323 O O . THR A 1 174 ? -26.604 -0.992 9.135 1.00 92.50 174 THR A O 1
ATOM 1326 N N . ILE A 1 175 ? -27.585 1.017 9.155 1.00 91.19 175 ILE A N 1
ATOM 1327 C CA . ILE A 1 175 ? -26.505 1.662 9.920 1.00 91.19 175 ILE A CA 1
ATOM 1328 C C . ILE A 1 175 ? -26.318 0.990 11.291 1.00 91.19 175 ILE A C 1
ATOM 1330 O O . ILE A 1 175 ? -25.192 0.887 11.770 1.00 91.19 175 ILE A O 1
ATOM 1334 N N . ASN A 1 176 ? -27.403 0.535 11.925 1.00 92.00 176 ASN A N 1
ATOM 1335 C CA . ASN A 1 176 ? -27.333 -0.115 13.234 1.00 92.00 176 ASN A CA 1
ATOM 1336 C C . ASN A 1 176 ? -26.652 -1.483 13.146 1.00 92.00 176 ASN A C 1
ATOM 1338 O O . ASN A 1 176 ? -25.829 -1.794 14.005 1.00 92.00 176 ASN A O 1
ATOM 1342 N N . ASP A 1 177 ? -26.951 -2.258 12.102 1.00 92.00 177 ASP A N 1
ATOM 1343 C CA . ASP A 1 177 ? -26.313 -3.558 11.877 1.00 92.00 177 ASP A CA 1
ATOM 1344 C C . ASP A 1 177 ? -24.817 -3.391 11.613 1.00 92.00 177 ASP A C 1
ATOM 1346 O O . ASP A 1 177 ? -24.006 -4.076 12.228 1.00 92.00 177 ASP A O 1
ATOM 1350 N N . PHE A 1 178 ? -24.443 -2.403 10.795 1.00 89.06 178 PHE A N 1
ATOM 1351 C CA . PHE A 1 178 ? -23.042 -2.060 10.556 1.00 89.06 178 PHE A CA 1
ATOM 1352 C C . PHE A 1 178 ? -22.297 -1.672 11.843 1.00 89.06 178 PHE A C 1
ATOM 1354 O O . PHE A 1 178 ? -21.182 -2.135 12.086 1.00 89.06 178 PHE A O 1
ATOM 1361 N N . ILE A 1 179 ? -22.900 -0.819 12.682 1.00 90.88 179 ILE A N 1
ATOM 1362 C CA . ILE A 1 179 ? -22.294 -0.410 13.959 1.00 90.88 179 ILE A CA 1
ATOM 1363 C C . ILE A 1 179 ? -22.100 -1.624 14.866 1.00 90.88 179 ILE A C 1
ATOM 1365 O O . ILE A 1 179 ? -21.035 -1.754 15.464 1.00 90.88 179 ILE A O 1
ATOM 1369 N N . LYS A 1 180 ? -23.103 -2.502 14.948 1.00 92.69 180 LYS A N 1
ATOM 1370 C CA . LYS A 1 180 ? -23.038 -3.716 15.760 1.00 92.69 180 LYS A CA 1
ATOM 1371 C C . LYS A 1 180 ? -21.936 -4.661 15.274 1.00 92.69 180 LYS A C 1
ATOM 1373 O O . LYS A 1 180 ? -21.117 -5.082 16.079 1.00 92.69 180 LYS A O 1
ATOM 1378 N N . GLU A 1 181 ? -21.872 -4.929 13.969 1.00 89.88 181 GLU A N 1
ATOM 1379 C CA . GLU A 1 181 ? -20.834 -5.780 13.369 1.00 89.88 181 GLU A CA 1
ATOM 1380 C C . GLU A 1 181 ? -19.424 -5.238 13.657 1.00 89.88 181 GLU A C 1
ATOM 1382 O O . GLU A 1 181 ? -18.522 -5.989 14.023 1.00 89.88 181 GLU A O 1
ATOM 1387 N N . ASN A 1 182 ? -19.237 -3.920 13.552 1.00 88.50 182 ASN A N 1
ATOM 1388 C CA . ASN A 1 182 ? -17.955 -3.286 13.844 1.00 88.50 182 ASN A CA 1
ATOM 1389 C C . ASN A 1 182 ? -17.599 -3.322 15.343 1.00 88.50 182 ASN A C 1
ATOM 1391 O O . ASN A 1 182 ? -16.430 -3.479 15.693 1.00 88.50 182 ASN A O 1
ATOM 1395 N N . ASP A 1 183 ? -18.583 -3.187 16.233 1.00 89.69 183 ASP A N 1
ATOM 1396 C CA . ASP A 1 183 ? -18.361 -3.289 17.680 1.00 89.69 183 ASP A CA 1
ATOM 1397 C C . ASP A 1 183 ? -17.950 -4.715 18.074 1.00 89.69 183 ASP A C 1
ATOM 1399 O O . ASP A 1 183 ? -16.939 -4.903 18.753 1.00 89.69 183 ASP A O 1
ATOM 1403 N N . ASP A 1 184 ? -18.650 -5.723 17.544 1.00 91.25 184 ASP A N 1
ATOM 1404 C CA . ASP A 1 184 ? -18.323 -7.142 17.729 1.00 91.25 184 ASP A CA 1
ATOM 1405 C C . ASP A 1 184 ? -16.913 -7.467 17.189 1.00 91.25 184 ASP A C 1
ATOM 1407 O O . ASP A 1 184 ? -16.123 -8.172 17.835 1.00 91.25 184 ASP A O 1
ATOM 1411 N N . TYR A 1 185 ? -16.550 -6.894 16.036 1.00 87.19 185 TYR A N 1
ATOM 1412 C CA . TYR A 1 185 ? -15.215 -7.021 15.448 1.00 87.19 185 TYR A CA 1
ATOM 1413 C C . TYR A 1 185 ? -14.122 -6.439 16.360 1.00 87.19 185 TYR A C 1
ATOM 1415 O O . TYR A 1 185 ? -13.137 -7.116 16.676 1.00 87.19 185 TYR A O 1
ATOM 1423 N N . ILE A 1 186 ? -14.306 -5.210 16.851 1.00 87.25 186 ILE A N 1
ATOM 1424 C CA . ILE A 1 186 ? -13.355 -4.557 17.765 1.00 87.25 186 ILE A CA 1
ATOM 1425 C C . ILE A 1 186 ? -13.249 -5.328 19.085 1.00 87.25 186 ILE A C 1
ATOM 1427 O O . ILE A 1 186 ? -12.143 -5.514 19.601 1.00 87.25 186 ILE A O 1
ATOM 1431 N N . HIS A 1 187 ? -14.371 -5.800 19.629 1.00 87.81 187 HIS A N 1
ATOM 1432 C CA . HIS A 1 187 ? -14.389 -6.607 20.846 1.00 87.81 187 HIS A CA 1
ATOM 1433 C C . HIS A 1 187 ? -13.568 -7.888 20.699 1.00 87.81 187 HIS A C 1
ATOM 1435 O O . HIS A 1 187 ? -12.779 -8.215 21.592 1.00 87.81 187 HIS A O 1
ATOM 1441 N N . THR A 1 188 ? -13.697 -8.564 19.557 1.00 87.75 188 THR A N 1
ATOM 1442 C CA . THR A 1 188 ? -12.912 -9.760 19.233 1.00 87.75 188 THR A CA 1
ATOM 1443 C C . THR A 1 188 ? -11.418 -9.447 19.206 1.00 87.75 188 THR A C 1
ATOM 1445 O O . THR A 1 188 ? -10.637 -10.116 19.882 1.00 87.75 188 THR A O 1
ATOM 1448 N N . LEU A 1 189 ? -11.017 -8.370 18.521 1.00 82.62 189 LEU A N 1
ATOM 1449 C CA . LEU A 1 189 ? -9.616 -7.939 18.469 1.00 82.62 189 LEU A CA 1
ATOM 1450 C C . LEU A 1 189 ? -9.042 -7.628 19.855 1.00 82.62 189 LEU A C 1
ATOM 1452 O O . LEU A 1 189 ? -7.920 -8.023 20.169 1.00 82.62 189 LEU A O 1
ATOM 1456 N N . ILE A 1 190 ? -9.803 -6.930 20.701 1.00 84.31 190 ILE A N 1
ATOM 1457 C CA . ILE A 1 190 ? -9.369 -6.607 22.066 1.00 84.31 190 ILE A CA 1
ATOM 1458 C C . ILE A 1 190 ? -9.208 -7.884 22.895 1.00 84.31 190 ILE A C 1
ATOM 1460 O O . ILE A 1 190 ? -8.217 -8.009 23.617 1.00 84.31 190 ILE A O 1
ATOM 1464 N N . SER A 1 191 ? -10.148 -8.827 22.790 1.00 86.12 191 SER A N 1
ATOM 1465 C CA . SER A 1 191 ? -10.073 -10.103 23.510 1.00 86.12 191 SER A CA 1
ATOM 1466 C C . SER A 1 191 ? -8.834 -10.904 23.100 1.00 86.12 191 SER A C 1
ATOM 1468 O O . SER A 1 191 ? -8.077 -11.361 23.959 1.00 86.12 191 SER A O 1
ATOM 1470 N N . ASP A 1 192 ? -8.560 -10.978 21.798 1.00 82.25 192 ASP A N 1
ATOM 1471 C CA . ASP A 1 192 ? -7.378 -11.639 21.246 1.00 82.25 192 ASP A CA 1
ATOM 1472 C C . ASP A 1 192 ? -6.074 -11.028 21.769 1.00 82.25 192 ASP A C 1
ATOM 1474 O O . ASP A 1 192 ? -5.158 -11.747 22.178 1.00 82.25 192 ASP A O 1
ATOM 1478 N N . LEU A 1 193 ? -6.000 -9.695 21.804 1.00 78.81 193 LEU A N 1
ATOM 1479 C CA . LEU A 1 193 ? -4.844 -8.971 22.331 1.00 78.81 193 LEU A CA 1
ATOM 1480 C C . LEU A 1 193 ? -4.651 -9.191 23.836 1.00 78.81 193 LEU A C 1
ATOM 1482 O O . LEU A 1 193 ? -3.513 -9.288 24.296 1.00 78.81 193 LEU A O 1
ATOM 1486 N N . GLN A 1 194 ? -5.738 -9.288 24.605 1.00 79.62 194 GLN A N 1
ATOM 1487 C CA . GLN A 1 194 ? -5.675 -9.586 26.038 1.00 79.62 194 GLN A CA 1
ATOM 1488 C C . GLN A 1 194 ? -5.163 -11.005 26.311 1.00 79.62 194 GLN A C 1
ATOM 1490 O O . GLN A 1 194 ? -4.418 -11.202 27.270 1.00 79.62 194 GLN A O 1
ATOM 1495 N N . GLN A 1 195 ? -5.531 -11.977 25.473 1.00 82.81 195 GLN A N 1
ATOM 1496 C CA . GLN A 1 195 ? -5.108 -13.372 25.628 1.00 82.81 195 GLN A CA 1
ATOM 1497 C C . GLN A 1 195 ? -3.666 -13.608 25.168 1.00 82.81 195 GLN A C 1
ATOM 1499 O O . GLN A 1 195 ? -2.898 -14.279 25.856 1.00 82.81 195 GLN A O 1
ATOM 1504 N N . LYS A 1 196 ? -3.294 -13.074 23.998 1.00 77.50 196 LYS A N 1
ATOM 1505 C CA . LYS A 1 196 ? -1.981 -13.315 23.373 1.00 77.50 196 LYS A CA 1
ATOM 1506 C C . LYS A 1 196 ? -0.894 -12.379 23.909 1.00 77.50 196 LYS A C 1
ATOM 1508 O O . LYS A 1 196 ? 0.286 -12.726 23.867 1.00 77.50 196 LYS A O 1
ATOM 1513 N N . GLY A 1 197 ? -1.284 -11.215 24.435 1.00 70.56 197 GLY A N 1
ATOM 1514 C CA . GLY A 1 197 ? -0.368 -10.147 24.820 1.00 70.56 197 GLY A CA 1
ATOM 1515 C C . GLY A 1 197 ? 0.257 -9.442 23.610 1.00 70.56 197 GLY A C 1
ATOM 1516 O O . GLY A 1 197 ? 0.219 -9.925 22.481 1.00 70.56 197 GLY A O 1
ATOM 1517 N N . LEU A 1 198 ? 0.847 -8.269 23.846 1.00 71.25 198 LEU A N 1
ATOM 1518 C CA . LEU A 1 198 ? 1.563 -7.493 22.831 1.00 71.25 198 LEU A CA 1
ATOM 1519 C C . LEU A 1 198 ? 3.055 -7.491 23.146 1.00 71.25 198 LEU A C 1
ATOM 1521 O O . LEU A 1 198 ? 3.478 -6.913 24.145 1.00 71.25 198 LEU A O 1
ATOM 1525 N N . ASN A 1 199 ? 3.853 -8.101 22.273 1.00 70.81 199 ASN A N 1
ATOM 1526 C CA . ASN A 1 199 ? 5.307 -8.077 22.380 1.00 70.81 199 ASN A CA 1
ATOM 1527 C C . ASN A 1 199 ? 5.892 -7.112 21.344 1.00 70.81 199 ASN A C 1
ATOM 1529 O O . ASN A 1 199 ? 6.393 -7.519 20.300 1.00 70.81 199 ASN A O 1
ATOM 1533 N N . ILE A 1 200 ? 5.760 -5.816 21.624 1.00 72.12 200 ILE A N 1
ATOM 1534 C CA . ILE A 1 200 ? 6.353 -4.748 20.817 1.00 72.12 200 ILE A CA 1
ATOM 1535 C C . ILE A 1 200 ? 7.504 -4.161 21.629 1.00 72.12 200 ILE A C 1
ATOM 1537 O O . ILE A 1 200 ? 7.296 -3.701 22.757 1.00 72.12 200 ILE A O 1
ATOM 1541 N N . SER A 1 201 ? 8.710 -4.154 21.061 1.00 67.44 201 SER A N 1
ATOM 1542 C CA . SER A 1 201 ? 9.883 -3.548 21.678 1.00 67.44 201 SER A CA 1
ATOM 1543 C C . SER A 1 201 ? 9.611 -2.064 21.903 1.00 67.44 201 SER A C 1
ATOM 1545 O O . SER A 1 201 ? 9.408 -1.260 20.991 1.00 67.44 201 SER A O 1
ATOM 1547 N N . SER A 1 202 ? 9.507 -1.703 23.174 1.00 62.22 202 SER A N 1
ATOM 1548 C CA . SER A 1 202 ? 9.202 -0.343 23.565 1.00 62.22 202 SER A CA 1
ATOM 1549 C C . SER A 1 202 ? 10.495 0.390 23.899 1.00 62.22 202 SER A C 1
ATOM 1551 O O . SER A 1 202 ? 11.215 -0.036 24.800 1.00 62.22 202 SER A O 1
ATOM 1553 N N . ASN A 1 203 ? 10.718 1.562 23.298 1.00 56.12 203 ASN A N 1
ATOM 1554 C CA . ASN A 1 203 ? 11.554 2.620 23.888 1.00 56.12 203 ASN A CA 1
ATOM 1555 C C . ASN A 1 203 ? 10.828 3.253 25.091 1.00 56.12 203 ASN A C 1
ATOM 1557 O O . ASN A 1 203 ? 10.666 4.472 25.172 1.00 56.12 203 ASN A O 1
ATOM 1561 N N . ALA A 1 204 ? 10.255 2.429 25.965 1.00 54.62 204 ALA A N 1
ATOM 1562 C CA . ALA A 1 204 ? 9.410 2.915 27.031 1.00 54.62 204 ALA A CA 1
ATOM 1563 C C . ALA A 1 204 ? 10.239 3.281 28.249 1.00 54.62 204 ALA A C 1
ATOM 1565 O O . ALA A 1 204 ? 11.038 2.501 28.763 1.00 54.62 204 ALA A O 1
ATOM 1566 N N . ILE A 1 205 ? 9.935 4.466 28.755 1.00 51.88 205 ILE A N 1
ATOM 1567 C CA . ILE A 1 205 ? 10.183 4.813 30.142 1.00 51.88 205 ILE A CA 1
ATOM 1568 C C . ILE A 1 205 ? 9.323 3.847 30.988 1.00 51.88 205 ILE A C 1
ATOM 1570 O O . ILE A 1 205 ? 8.126 3.691 30.699 1.00 51.88 205 ILE A O 1
ATOM 1574 N N . PRO A 1 206 ? 9.904 3.144 31.977 1.00 54.94 206 PRO A N 1
ATOM 1575 C CA . PRO A 1 206 ? 9.164 2.207 32.818 1.00 54.94 206 PRO A CA 1
ATOM 1576 C C . PRO A 1 206 ? 8.017 2.920 33.539 1.00 54.94 206 PRO A C 1
ATOM 1578 O O . PRO A 1 206 ? 8.135 4.088 33.914 1.00 54.94 206 PRO A O 1
ATOM 1581 N N . CYS A 1 207 ? 6.886 2.229 33.706 1.00 48.19 207 CYS A N 1
ATOM 1582 C CA . CYS A 1 207 ? 5.709 2.810 34.338 1.00 48.19 207 CYS A CA 1
ATOM 1583 C C . CYS A 1 207 ? 6.024 3.290 35.771 1.00 48.19 207 CYS A C 1
ATOM 1585 O O . CYS A 1 207 ? 6.347 2.454 36.619 1.00 48.19 207 CYS A O 1
ATOM 1587 N N . PRO A 1 208 ? 5.862 4.592 36.089 1.00 57.19 208 PRO A N 1
ATOM 1588 C CA . PRO A 1 208 ? 6.154 5.128 37.419 1.00 57.19 208 PRO A CA 1
ATOM 1589 C C . PRO A 1 208 ? 5.227 4.598 38.524 1.00 57.19 208 PRO A C 1
ATOM 1591 O O . PRO A 1 208 ? 5.522 4.799 39.695 1.00 57.19 208 PRO A O 1
ATOM 1594 N N . ALA A 1 209 ? 4.120 3.925 38.182 1.00 59.34 209 ALA A N 1
ATOM 1595 C CA . ALA A 1 209 ? 3.168 3.388 39.158 1.00 59.34 209 ALA A CA 1
ATOM 1596 C C . ALA A 1 209 ? 3.442 1.931 39.570 1.00 59.34 209 ALA A C 1
ATOM 1598 O O . ALA A 1 209 ? 3.105 1.549 40.685 1.00 59.34 209 ALA A O 1
ATOM 1599 N N . CYS A 1 210 ? 4.019 1.101 38.695 1.00 56.81 210 CYS A N 1
ATOM 1600 C CA . CYS A 1 210 ? 4.150 -0.337 38.961 1.00 56.81 210 CYS A CA 1
ATOM 1601 C C . CYS A 1 210 ? 5.510 -0.946 38.598 1.00 56.81 210 CYS A C 1
ATOM 1603 O O . CYS A 1 210 ? 5.718 -2.121 38.884 1.00 56.81 210 CYS A O 1
ATOM 1605 N N . GLY A 1 211 ? 6.427 -0.203 37.966 1.00 50.16 211 GLY A N 1
ATOM 1606 C CA . GLY A 1 211 ? 7.775 -0.679 37.615 1.00 50.16 211 GLY A CA 1
ATOM 1607 C C . GLY A 1 211 ? 7.838 -1.792 36.556 1.00 50.16 211 GLY A C 1
ATOM 1608 O O . GLY A 1 211 ? 8.885 -1.984 35.948 1.00 50.16 211 GLY A O 1
ATOM 1609 N N . ASN A 1 212 ? 6.723 -2.475 36.285 1.00 45.44 212 ASN A N 1
ATOM 1610 C CA . ASN A 1 212 ? 6.579 -3.514 35.274 1.00 45.44 212 ASN A CA 1
ATOM 1611 C C . ASN A 1 212 ? 5.753 -3.004 34.094 1.00 45.44 212 ASN A C 1
ATOM 1613 O O . ASN A 1 212 ? 4.658 -2.469 34.266 1.00 45.44 212 ASN A O 1
ATOM 1617 N N . GLY A 1 213 ? 6.272 -3.221 32.888 1.00 48.56 213 GLY A N 1
ATOM 1618 C CA . GLY A 1 213 ? 5.663 -2.734 31.660 1.00 48.56 213 GLY A CA 1
ATOM 1619 C C . GLY A 1 213 ? 6.084 -1.298 31.371 1.00 48.56 213 GLY A C 1
ATOM 1620 O O . GLY A 1 213 ? 5.909 -0.371 32.166 1.00 48.56 213 GLY A O 1
ATOM 1621 N N . GLY A 1 214 ? 6.672 -1.115 30.198 1.00 44.84 214 GLY A N 1
ATOM 1622 C CA . GLY A 1 214 ? 6.869 0.203 29.642 1.00 44.84 214 GLY A CA 1
ATOM 1623 C C . GLY A 1 214 ? 5.528 0.907 29.486 1.00 44.84 214 GLY A C 1
ATOM 1624 O O . GLY A 1 214 ? 4.594 0.318 28.939 1.00 44.84 214 GLY A O 1
ATOM 1625 N N . GLN A 1 215 ? 5.409 2.163 29.926 1.00 41.31 215 GLN A N 1
ATOM 1626 C CA . GLN A 1 215 ? 4.293 2.972 29.455 1.00 41.31 215 GLN A CA 1
ATOM 1627 C C . GLN A 1 215 ? 4.470 3.129 27.941 1.00 41.31 215 GLN A C 1
ATOM 1629 O O . GLN A 1 215 ? 5.201 4.002 27.471 1.00 41.31 215 GLN A O 1
ATOM 1634 N N . PHE A 1 216 ? 3.754 2.322 27.153 1.00 42.22 216 PHE A N 1
ATOM 1635 C CA . PHE A 1 216 ? 3.214 2.833 25.904 1.00 42.22 216 PHE A CA 1
ATOM 1636 C C . PHE A 1 216 ? 2.359 4.008 26.336 1.00 42.22 216 PHE A C 1
ATOM 1638 O O . PHE A 1 216 ? 1.226 3.814 26.771 1.00 42.22 216 PHE A O 1
ATOM 1645 N N . GLY A 1 217 ? 2.943 5.212 26.350 1.00 35.78 217 GLY A N 1
ATOM 1646 C CA . GLY A 1 217 ? 2.215 6.414 26.712 1.00 35.78 217 GLY A CA 1
ATOM 1647 C C . GLY A 1 217 ? 0.899 6.346 25.960 1.00 35.78 217 GLY A C 1
ATOM 1648 O O . GLY A 1 217 ? 0.910 6.241 24.733 1.00 35.78 217 GLY A O 1
ATOM 1649 N N . TYR A 1 218 ? -0.219 6.317 26.688 1.00 38.38 218 TYR A N 1
ATOM 1650 C CA . TYR A 1 218 ? -1.560 6.097 26.136 1.00 38.38 218 TYR A CA 1
ATOM 1651 C C . TYR A 1 218 ? -1.883 7.055 24.966 1.00 38.38 218 TYR A C 1
ATOM 1653 O O . TYR A 1 218 ? -2.792 6.808 24.184 1.00 38.38 218 TYR A O 1
ATOM 1661 N N . ARG A 1 219 ? -1.072 8.108 24.778 1.00 35.94 219 ARG A N 1
ATOM 1662 C CA . ARG A 1 219 ? -1.035 9.011 23.618 1.00 35.94 219 ARG A CA 1
ATOM 1663 C C . ARG A 1 219 ? -0.530 8.398 22.294 1.00 35.94 219 ARG A C 1
ATOM 1665 O O . ARG A 1 219 ? -0.735 9.037 21.271 1.00 35.94 219 ARG A O 1
ATOM 1672 N N . LYS A 1 220 ? 0.099 7.212 22.263 1.00 37.91 220 LYS A N 1
ATOM 1673 C CA . LYS A 1 220 ? 0.635 6.583 21.028 1.00 37.91 220 LYS A CA 1
ATOM 1674 C C . LYS A 1 220 ? -0.092 5.307 20.574 1.00 37.91 220 LYS A C 1
ATOM 1676 O O . LYS A 1 220 ? -0.130 5.053 19.378 1.00 37.91 220 LYS A O 1
ATOM 1681 N N . LEU A 1 221 ? -0.769 4.576 21.467 1.00 36.22 221 LEU A N 1
ATOM 1682 C CA . LEU A 1 221 ? -1.723 3.509 21.084 1.00 36.22 221 LEU A CA 1
ATOM 1683 C C . LEU A 1 221 ? -3.041 4.061 20.517 1.00 36.22 221 LEU A C 1
ATOM 1685 O O . LEU A 1 221 ? -3.852 3.334 19.949 1.00 36.22 221 LEU A O 1
ATOM 1689 N N . LEU A 1 222 ? -3.214 5.380 20.584 1.00 33.12 222 LEU A N 1
ATOM 1690 C CA . LEU A 1 222 ? -4.273 6.098 19.896 1.00 33.12 222 LEU A CA 1
ATOM 1691 C C . LEU A 1 222 ? -4.158 6.023 18.367 1.00 33.12 222 LEU A C 1
ATOM 1693 O O . LEU A 1 222 ? -5.056 6.528 17.718 1.00 33.12 222 LEU A O 1
ATOM 1697 N N . TYR A 1 223 ? -3.115 5.416 17.782 1.00 38.44 223 TYR A N 1
ATOM 1698 C CA . TYR A 1 223 ? -2.913 5.406 16.328 1.00 38.44 223 TYR A CA 1
ATOM 1699 C C . TYR A 1 223 ? -3.682 4.331 15.559 1.00 38.44 223 TYR A C 1
ATOM 1701 O O . TYR A 1 223 ? -4.154 4.625 14.464 1.00 38.44 223 TYR A O 1
ATOM 1709 N N . VAL A 1 224 ? -3.938 3.159 16.153 1.00 35.75 224 VAL A N 1
ATOM 1710 C CA . VAL A 1 224 ? -4.990 2.267 15.627 1.00 35.75 224 VAL A CA 1
ATOM 1711 C C . VAL A 1 224 ? -6.327 2.996 15.754 1.00 35.75 224 VAL A C 1
ATOM 1713 O O . VAL A 1 224 ? -7.069 3.115 14.791 1.00 35.75 224 VAL A O 1
ATOM 1716 N N . LYS A 1 225 ? -6.563 3.675 16.884 1.00 28.98 225 LYS A N 1
ATOM 1717 C CA . LYS A 1 225 ? -7.699 4.591 17.007 1.00 28.98 225 LYS A CA 1
ATOM 1718 C C . LYS A 1 225 ? -7.686 5.703 15.950 1.00 28.98 225 LYS A C 1
ATOM 1720 O O . LYS A 1 225 ? -8.746 6.002 15.454 1.00 28.98 225 LYS A O 1
ATOM 1725 N N . LEU A 1 226 ? -6.562 6.295 15.544 1.00 31.42 226 LEU A N 1
ATOM 1726 C CA . LEU A 1 226 ? -6.518 7.398 14.572 1.00 31.42 226 LEU A CA 1
ATOM 1727 C C . LEU A 1 226 ? -6.701 6.923 13.137 1.00 31.42 226 LEU A C 1
ATOM 1729 O O . LEU A 1 226 ? -7.360 7.638 12.400 1.00 31.42 226 LEU A O 1
ATOM 1733 N N . ILE A 1 227 ? -6.195 5.753 12.736 1.00 39.50 227 ILE A N 1
ATOM 1734 C CA . ILE A 1 227 ? -6.496 5.197 11.405 1.00 39.50 227 ILE A CA 1
ATOM 1735 C C . ILE A 1 227 ? -8.003 4.946 11.304 1.00 39.50 227 ILE A C 1
ATOM 1737 O O . ILE A 1 227 ? -8.635 5.421 10.366 1.00 39.50 227 ILE A O 1
ATOM 1741 N N . PHE A 1 228 ? -8.603 4.340 12.332 1.00 37.62 228 PHE A N 1
ATOM 1742 C CA . PHE A 1 228 ? -10.044 4.093 12.381 1.00 37.62 228 PHE A CA 1
ATOM 1743 C C . PHE A 1 228 ? -10.874 5.383 12.586 1.00 37.62 228 PHE A C 1
ATOM 1745 O O . PHE A 1 228 ? -11.908 5.550 11.947 1.00 37.62 228 PHE A O 1
ATOM 1752 N N . TYR A 1 229 ? -10.425 6.349 13.401 1.00 34.38 229 TYR A N 1
ATOM 1753 C CA . TYR A 1 229 ? -11.146 7.601 13.687 1.00 34.38 229 TYR A CA 1
ATOM 1754 C C . TYR A 1 229 ? -10.990 8.661 12.596 1.00 34.38 229 TYR A C 1
ATOM 1756 O O . TYR A 1 229 ? -11.932 9.417 12.394 1.00 34.38 229 TYR A O 1
ATOM 1764 N N . HIS A 1 230 ? -9.859 8.763 11.888 1.00 39.03 230 HIS A N 1
ATOM 1765 C CA . HIS A 1 230 ? -9.761 9.677 10.739 1.00 39.03 230 HIS A CA 1
ATOM 1766 C C . HIS A 1 230 ? -10.616 9.172 9.575 1.00 39.03 230 HIS A C 1
ATOM 1768 O O . HIS A 1 230 ? -11.272 9.984 8.923 1.00 39.03 230 HIS A O 1
ATOM 1774 N N . PHE A 1 231 ? -10.692 7.850 9.379 1.00 37.84 231 PHE A N 1
ATOM 1775 C CA . PHE A 1 231 ? -11.648 7.247 8.448 1.00 37.84 231 PHE A CA 1
ATOM 1776 C C . PHE A 1 231 ? -13.098 7.479 8.911 1.00 37.84 231 PHE A C 1
ATOM 1778 O O . PHE A 1 231 ? -13.929 7.928 8.126 1.00 37.84 231 PHE A O 1
ATOM 1785 N N . TRP A 1 232 ? -13.397 7.302 10.204 1.00 34.00 232 TRP A N 1
ATOM 1786 C CA . TRP A 1 232 ? -14.724 7.550 10.792 1.00 34.00 232 TRP A CA 1
ATOM 1787 C C . TRP A 1 232 ? -15.145 9.038 10.809 1.00 34.00 232 TRP A C 1
ATOM 1789 O O . TRP A 1 232 ? -16.319 9.365 10.638 1.00 34.00 232 TRP A O 1
ATOM 1799 N N . PHE A 1 233 ? -14.216 9.982 10.975 1.00 31.09 233 PHE A N 1
ATOM 1800 C CA . PHE A 1 233 ? -14.520 11.420 10.943 1.00 31.09 233 PHE A CA 1
ATOM 1801 C C . PHE A 1 233 ? -14.772 11.905 9.507 1.00 31.09 233 PHE A C 1
ATOM 1803 O O . PHE A 1 233 ? -15.656 12.731 9.275 1.00 31.09 233 PHE A O 1
ATOM 1810 N N . PHE A 1 234 ? -14.059 11.331 8.534 1.00 38.47 234 PHE A N 1
ATOM 1811 C CA . PHE A 1 234 ? -14.343 11.499 7.107 1.00 38.47 234 PHE A CA 1
ATOM 1812 C C . PHE A 1 234 ? -15.708 10.882 6.722 1.00 38.47 234 PHE A C 1
ATOM 1814 O O . PHE A 1 234 ? -16.475 11.479 5.963 1.00 38.47 234 PHE A O 1
ATOM 1821 N N . TRP A 1 235 ? -16.065 9.748 7.339 1.00 37.97 235 TRP A N 1
ATOM 1822 C CA . TRP A 1 235 ? -17.356 9.053 7.216 1.00 37.97 235 TRP A CA 1
ATOM 1823 C C . TRP A 1 235 ? -18.538 9.858 7.787 1.00 37.97 235 TRP A C 1
ATOM 1825 O O . TRP A 1 235 ? -19.584 9.961 7.145 1.00 37.97 235 TRP A O 1
ATOM 1835 N N . LYS A 1 236 ? -18.364 10.536 8.933 1.00 27.73 236 LYS A N 1
ATOM 1836 C CA . LYS A 1 236 ? -19.394 11.419 9.515 1.00 27.73 236 LYS A CA 1
ATOM 1837 C C . LYS A 1 236 ? -19.789 12.557 8.566 1.00 27.73 236 LYS A C 1
ATOM 1839 O O . LYS A 1 236 ? -20.957 12.939 8.544 1.00 27.73 236 LYS A O 1
ATOM 1844 N N . ARG A 1 237 ? -18.843 13.081 7.775 1.00 32.12 237 ARG A N 1
ATOM 1845 C CA . ARG A 1 237 ? -19.103 14.177 6.828 1.00 32.12 237 ARG A CA 1
ATOM 1846 C C . ARG A 1 237 ? -19.875 13.705 5.588 1.00 32.12 237 ARG A C 1
ATOM 1848 O O . ARG A 1 237 ? -20.835 14.363 5.216 1.00 32.12 237 ARG A O 1
ATOM 1855 N N . ASN A 1 238 ? -19.552 12.527 5.046 1.00 36.09 238 ASN A N 1
ATOM 1856 C CA . ASN A 1 238 ? -20.258 11.946 3.892 1.00 36.09 238 ASN A CA 1
ATOM 1857 C C . ASN A 1 238 ? -21.661 11.391 4.227 1.00 36.09 238 ASN A C 1
ATOM 1859 O O . ASN A 1 238 ? -22.584 11.524 3.430 1.00 36.09 238 ASN A O 1
ATOM 1863 N N . ILE A 1 239 ? -21.879 10.827 5.423 1.00 35.09 239 ILE A N 1
ATOM 1864 C CA . ILE A 1 239 ? -23.222 10.366 5.843 1.00 35.09 239 ILE A CA 1
ATOM 1865 C C . ILE A 1 239 ? -24.171 11.526 6.161 1.00 35.09 239 ILE A C 1
ATOM 1867 O O . ILE A 1 239 ? -25.383 11.418 5.950 1.00 35.09 239 ILE A O 1
ATOM 1871 N N . LEU A 1 240 ? -23.646 12.643 6.673 1.00 32.22 240 LEU A N 1
ATOM 1872 C CA . LEU A 1 240 ? -24.443 13.858 6.845 1.00 32.22 240 LEU A CA 1
ATOM 1873 C C . LEU A 1 240 ? -24.889 14.431 5.491 1.00 32.22 240 LEU A C 1
ATOM 1875 O O . LEU A 1 240 ? -26.015 14.915 5.407 1.00 32.22 240 LEU A O 1
ATOM 1879 N N . ASP A 1 241 ? -24.091 14.284 4.432 1.00 35.59 241 ASP A N 1
ATOM 1880 C CA . ASP A 1 241 ? -24.486 14.662 3.067 1.00 35.59 241 ASP A CA 1
ATOM 1881 C C . ASP A 1 241 ? -25.646 13.801 2.534 1.00 35.59 241 ASP A C 1
ATOM 1883 O O . ASP A 1 241 ? -26.644 14.332 2.048 1.00 35.59 241 ASP A O 1
ATOM 1887 N N . VAL A 1 242 ? -25.621 12.480 2.756 1.00 33.31 242 VAL A N 1
ATOM 1888 C CA . VAL A 1 242 ? -26.736 11.581 2.377 1.00 33.31 242 VAL A CA 1
ATOM 1889 C C . VAL A 1 242 ? -28.034 11.924 3.127 1.00 33.31 242 VAL A C 1
ATOM 1891 O O . VAL A 1 242 ? -29.118 11.910 2.542 1.00 33.31 242 VAL A O 1
ATOM 1894 N N . LYS A 1 243 ? -27.950 12.316 4.408 1.00 32.31 243 LYS A N 1
ATOM 1895 C CA . LYS A 1 243 ? -29.112 12.819 5.173 1.00 32.31 243 LYS A CA 1
ATOM 1896 C C . LYS A 1 243 ? -29.613 14.188 4.703 1.00 32.31 243 LYS A C 1
ATOM 1898 O O . LYS A 1 243 ? -30.753 14.528 5.015 1.00 32.31 243 LYS A O 1
ATOM 1903 N N . THR A 1 244 ? -28.786 14.962 4.006 1.00 34.31 244 THR A N 1
ATOM 1904 C CA . THR A 1 244 ? -29.156 16.277 3.463 1.00 34.31 244 THR A CA 1
ATOM 1905 C C . THR A 1 244 ? -29.837 16.120 2.101 1.00 34.31 244 THR A C 1
ATOM 1907 O O . THR A 1 244 ? -30.853 16.763 1.859 1.00 34.31 244 THR A O 1
ATOM 1910 N N . VAL A 1 245 ? -29.384 15.166 1.280 1.00 33.97 245 VAL A N 1
ATOM 1911 C CA . VAL A 1 245 ? -30.033 14.778 0.012 1.00 33.97 245 VAL A CA 1
ATOM 1912 C C . VAL A 1 245 ? -31.402 14.115 0.242 1.00 33.97 245 VAL A C 1
ATOM 1914 O O . VAL A 1 245 ? -32.358 14.416 -0.461 1.00 33.97 245 VAL A O 1
ATOM 1917 N N . MET A 1 246 ? -31.547 13.289 1.285 1.00 33.34 246 MET A N 1
ATOM 1918 C CA . MET A 1 246 ? -32.811 12.596 1.610 1.00 33.34 246 MET A CA 1
ATOM 1919 C C . MET A 1 246 ? -33.860 13.464 2.338 1.00 33.34 246 MET A C 1
ATOM 1921 O O . MET A 1 246 ? -34.958 12.987 2.601 1.00 33.34 246 MET A O 1
ATOM 1925 N N . ARG A 1 247 ? -33.547 14.720 2.694 1.00 33.91 247 ARG A N 1
ATOM 1926 C CA . ARG A 1 247 ? -34.527 15.695 3.234 1.00 33.91 247 ARG A CA 1
ATOM 1927 C C . ARG A 1 247 ? -35.021 16.701 2.189 1.00 33.91 247 ARG A C 1
ATOM 1929 O O . ARG A 1 247 ? -35.790 17.593 2.534 1.00 33.91 247 ARG A O 1
ATOM 1936 N N . GLY A 1 248 ? -34.551 16.580 0.947 1.00 36.25 248 GLY A N 1
ATOM 1937 C CA . GLY A 1 248 ? -34.953 17.410 -0.190 1.00 36.25 248 GLY A CA 1
ATOM 1938 C C . GLY A 1 248 ? -36.070 16.815 -1.055 1.00 36.25 248 GLY A C 1
ATOM 1939 O O . GLY A 1 248 ? -36.283 17.316 -2.156 1.00 36.25 248 GLY A O 1
ATOM 1940 N N . HIS A 1 249 ? -36.756 15.770 -0.582 1.00 32.06 249 HIS A N 1
ATOM 1941 C CA . HIS A 1 249 ? -37.944 15.182 -1.205 1.00 32.06 249 HIS A CA 1
ATOM 1942 C C . HIS A 1 249 ? -39.091 15.105 -0.202 1.00 32.06 249 HIS A C 1
ATOM 1944 O O . HIS A 1 249 ? -38.828 14.696 0.953 1.00 32.06 249 HIS A O 1
#

Radius of gyration: 26.32 Å; chains: 1; bounding box: 63×44×84 Å

Organism: Escherichia coli (NCBI:txid562)

Sequence (249 aa):
MFTATQSVLVQKGWEVLGKDTEEDNAQDEEVQTGFDLSMLQVNDDGVCESASIDKKATTPPRYFTDSTLLAAMTRAAKFIDDPDLRKALEAKDEGSSDQGSIGTEATRAGILEKLAANTGLVSIEKEKGYTELVWKTTKQGQEFCAALPPEVIKPNISALWAEKQAQIKSGEMTINDFIKENDDYIHTLISDLQQKGLNISSNAIPCPACGNGGQFGYRKLLYVKLIFYHFWFFWKRNILDVKTVMRGH

Foldseek 3Di:
DDDDDDDDCPDCPCVVVVDPDPPPPPPPPPPPPDDDPVPDDPPDDDDDPDDDDDDDDDDDDDFDFPVNVLVCQLQQLVQDPDPVLSVLLQVLQPPDSSRNGHDDPVCSVVVVVVVPVPCQFWDWADDPPDPGTGIDGDQLNVLVLVLDDPCVNGCSVVSVVSVVVVCCVVVVDPPVRVVVVVVVVVVVSVVVCVVVPRDGDDPFDQDPPPSPDGPPPPVNVCVVVCVVVVVVVVVVVVVVVVVVVVVVD

Secondary structure (DSSP, 8-state):
---------S--GGGGGG---TTSTTS------S--GGG--TT------------PPPPPPPPEEHHHHHHHHHTGGGG--SHHHHHHHHHHTTTSTTTT-SS-HHHHHHHHHHHHT-TTTEEEE--TT-SSPEEEE-HHHHHHHHHS-HHHHSTHHHHHHHHHHHHHHHTSS-HHHHHHHHHHHHHHHHHHHHHH-------PPBPTTTSSSB---TTTTHHHHHHHHHHHHHHHHHHHHHHHHTT--

InterPro domains:
  IPR000380 DNA topoisomerase, type IA [PTHR11390] (2-202)
  IPR013497 DNA topoisomerase, type IA, central [PF01131] (2-179)
  IPR013497 DNA topoisomerase, type IA, central [PS52039] (1-190)
  IPR013824 DNA topoisomerase, type IA, central region, subdomain 1 [G3DSA:1.10.460.10] (62-179)
  IPR013825 DNA topoisomerase, type IA, central region, subdomain 2 [G3DSA:2.70.20.10] (2-61)
  IPR023405 DNA topoisomerase, type IA, core domain [SSF56712] (2-193)